Protein AF-A0A672LN78-F1 (afdb_monomer)

Foldseek 3Di:
DCQVVVVQKDKDWDAAQPLDDDPDHGATAMDIDGDNFFQVVVDWDAPDVPRIDGDGDDDLVSLLVSLLQFLVQCVVVVNQEAEAEAAPPCVSSVVSNVVSVVVRVSHHYHYDYNVVLVVCCVPPNNPHYTGGDDDDDQDQPVPDPPVVCPPVPPDDCLSVQVSVLVVCVNVVVVVCVVSVVVSSVVSNVCSVVPPDDPDDDDDDDDDDDDDDDD

Secondary structure (DSSP, 8-state):
-TGGGT--EEEEEEE--TTS--S--S-EEEEEEE-SSEEEEEEEEEEETTEEEEEEE--HHHHHHHHHHHHHHHHHTT--EEEEEE-TT-HHHHHHHHHHHTT-TTSEEEEEEHHHHHHHHHH-GGG------SS-----TT----GGGTTTT----HHHHHHHHHHHHHTT-GGGTHHHHHHHHHHHHGGGT----S-------PPPP-----

Mean predicted aligned error: 11.71 Å

InterPro domains:
  IPR024084 Isopropylmalate dehydrogenase-like domain [PF00180] (1-128)
  IPR024084 Isopropylmalate dehydrogenase-like domain [SM01329] (1-187)

Sequence (214 aa):
LRTSLDLYASVMHCQSLPGVPTRHKDIDVFIIRENTEGKYSSMEHENVPGVVESLKIITCVNSLRISEYAFNLAREKGSRKVTAVHKLGDGLFLRCCKEVAAGYPEITFDNMIVDNTTMQLVSKPQHNVCAGLDYAVFETATRNTRKSIANKNIANPTATLLASCLMVQHLKWSTLLCLRSREEDRAHQNRSELHFSSHAPLAHGSPKNTRDAW

Nearest PDB structures (foldseek):
  8grh-assembly1_B  TM=8.784E-01  e=2.021E-20  Homo sapiens
  8gru-assembly2_D  TM=8.919E-01  e=4.322E-18  Homo sapiens
  8grd-assembly1_B  TM=8.958E-01  e=1.233E-17  Homo sapiens
  8grb-assembly4_P  TM=8.783E-01  e=1.644E-16  Homo sapiens
  6kdf-assembly7_N  TM=8.429E-01  e=5.305E-16  Homo sapiens

Radius of gyration: 20.96 Å; Cα contacts (8 Å, |Δi|>4): 268; chains: 1; bounding box: 45×52×55 Å

Solvent-accessible surface area (backbone atoms only — not comparable to full-atom values): 13177 Å² total; per-residue (Å²): 105,47,61,81,65,65,44,41,61,44,65,39,81,48,62,55,51,96,40,58,91,62,100,69,71,77,35,71,26,34,43,59,38,77,51,55,51,34,74,69,60,70,46,64,51,66,84,47,98,94,43,75,47,73,52,67,48,83,53,70,69,62,29,34,54,52,36,47,40,27,53,51,28,19,58,76,72,69,43,57,45,40,53,50,72,41,56,96,87,44,60,68,48,55,49,33,38,53,58,47,42,70,78,36,83,84,37,48,76,48,73,43,48,49,72,60,47,55,56,40,51,76,74,55,46,68,80,55,36,24,31,52,84,85,76,85,85,69,60,48,87,79,74,72,79,62,71,93,51,62,96,62,90,73,72,80,56,64,54,55,53,53,23,52,42,54,46,39,56,72,70,66,47,71,88,60,54,64,56,50,58,51,53,57,48,50,44,40,58,52,60,77,72,67,82,70,76,100,76,78,82,88,78,90,73,81,90,80,80,92,77,90,86,130

Organism: Sinocyclocheilus grahami (NCBI:txid75366)

pLDDT: mean 74.22, std 19.61, range [25.59, 96.56]

Structure (mmCIF, N/CA/C/O backbone):
data_AF-A0A672LN78-F1
#
_entry.id   AF-A0A672LN78-F1
#
loop_
_atom_site.group_PDB
_atom_site.id
_atom_site.type_symbol
_atom_site.label_atom_id
_atom_site.label_alt_id
_atom_site.label_comp_id
_atom_site.label_asym_id
_atom_site.label_entity_id
_atom_site.label_seq_id
_atom_site.pdbx_PDB_ins_code
_atom_site.Cartn_x
_atom_site.Cartn_y
_atom_site.Cartn_z
_atom_site.occupancy
_atom_site.B_iso_or_equiv
_atom_site.auth_seq_id
_atom_site.auth_comp_id
_atom_site.auth_asym_id
_atom_site.auth_atom_id
_atom_site.pdbx_PDB_model_num
ATOM 1 N N . LEU A 1 1 ? 15.896 -7.929 1.811 1.00 76.94 1 LEU A N 1
ATOM 2 C CA . LEU A 1 1 ? 15.073 -8.095 3.032 1.00 76.94 1 LEU A CA 1
ATOM 3 C C . LEU A 1 1 ? 13.583 -8.213 2.720 1.00 76.94 1 LEU A C 1
ATOM 5 O O . LEU A 1 1 ? 13.034 -9.268 2.975 1.00 76.94 1 LEU A O 1
ATOM 9 N N . ARG A 1 2 ? 12.921 -7.188 2.162 1.00 78.88 2 ARG A N 1
ATOM 10 C CA . ARG A 1 2 ? 11.468 -7.242 1.885 1.00 78.88 2 ARG A CA 1
ATOM 11 C C . ARG A 1 2 ? 11.084 -8.310 0.865 1.00 78.88 2 ARG A C 1
ATOM 13 O O . ARG A 1 2 ? 10.282 -9.171 1.186 1.00 78.88 2 ARG A O 1
ATOM 20 N N . THR A 1 3 ? 11.736 -8.315 -0.295 1.00 79.56 3 THR A N 1
ATOM 21 C CA . THR A 1 3 ? 11.531 -9.344 -1.327 1.00 79.56 3 THR A CA 1
ATOM 22 C C . THR A 1 3 ? 11.950 -10.732 -0.842 1.00 79.56 3 THR A C 1
ATOM 24 O O . THR A 1 3 ? 11.243 -11.702 -1.064 1.00 79.56 3 THR A O 1
ATOM 27 N N . SER A 1 4 ? 13.068 -10.830 -0.115 1.00 81.38 4 SER A N 1
ATOM 28 C CA . SER A 1 4 ? 13.587 -12.111 0.390 1.00 81.38 4 SER A CA 1
ATOM 29 C C . SER A 1 4 ? 12.726 -12.748 1.486 1.00 81.38 4 SER A C 1
ATOM 31 O O . SER A 1 4 ? 12.822 -13.948 1.693 1.00 81.38 4 SER A O 1
ATOM 33 N N . LEU A 1 5 ? 11.935 -11.951 2.211 1.00 81.81 5 LEU A N 1
ATOM 34 C CA . LEU A 1 5 ? 11.018 -12.414 3.259 1.00 81.81 5 LEU A CA 1
ATOM 35 C C . LEU A 1 5 ? 9.549 -12.400 2.799 1.00 81.81 5 LEU A C 1
ATOM 37 O O . LEU A 1 5 ? 8.665 -12.559 3.632 1.00 81.81 5 LEU A O 1
ATOM 41 N N . ASP A 1 6 ? 9.295 -12.141 1.511 1.00 86.31 6 ASP A N 1
ATOM 42 C CA . ASP A 1 6 ? 7.960 -11.943 0.926 1.00 86.31 6 ASP A CA 1
ATOM 43 C C . ASP A 1 6 ? 7.053 -10.994 1.741 1.00 86.31 6 ASP A C 1
ATOM 45 O O . ASP A 1 6 ? 5.859 -11.215 1.930 1.00 86.31 6 ASP A O 1
ATOM 49 N N . LEU A 1 7 ? 7.625 -9.887 2.228 1.00 86.44 7 LEU A N 1
ATOM 50 C CA . LEU A 1 7 ? 6.886 -8.827 2.924 1.00 86.44 7 LEU A CA 1
ATOM 51 C C . LEU A 1 7 ? 6.158 -7.944 1.904 1.00 86.44 7 LEU A C 1
ATOM 53 O O . LEU A 1 7 ? 6.552 -6.796 1.660 1.00 86.44 7 LEU A O 1
ATOM 57 N N . TYR A 1 8 ? 5.132 -8.514 1.275 1.00 85.06 8 TYR A N 1
ATOM 58 C CA . TYR A 1 8 ? 4.448 -7.957 0.109 1.00 85.06 8 TYR A CA 1
ATOM 59 C C . TYR A 1 8 ? 3.566 -6.749 0.400 1.00 85.06 8 TYR A C 1
ATOM 61 O O . TYR A 1 8 ? 3.399 -5.896 -0.469 1.00 85.06 8 TYR A O 1
ATOM 69 N N . ALA A 1 9 ? 3.043 -6.639 1.618 1.00 86.69 9 ALA A N 1
ATOM 70 C CA . ALA A 1 9 ? 2.227 -5.515 2.040 1.00 86.69 9 ALA A CA 1
ATOM 71 C C . ALA A 1 9 ? 3.006 -4.596 2.985 1.00 86.69 9 ALA A C 1
ATOM 73 O O . ALA A 1 9 ? 3.494 -4.995 4.039 1.00 86.69 9 ALA A O 1
ATOM 74 N N . SER A 1 10 ? 3.106 -3.325 2.611 1.00 84.62 10 SER A N 1
ATOM 75 C CA . SER A 1 10 ? 3.591 -2.250 3.469 1.00 84.62 10 SER A CA 1
ATOM 76 C C . SER A 1 10 ? 2.400 -1.412 3.903 1.00 84.62 10 SER A C 1
ATOM 78 O O . SER A 1 10 ? 1.742 -0.817 3.053 1.00 84.62 10 SER A O 1
ATOM 80 N N . VAL A 1 11 ? 2.161 -1.310 5.208 1.00 84.31 11 VAL A N 1
ATOM 81 C CA . VAL A 1 11 ? 1.021 -0.566 5.757 1.00 84.31 11 VAL A CA 1
ATOM 82 C C . VAL A 1 11 ? 1.495 0.605 6.593 1.00 84.31 11 VAL A C 1
ATOM 84 O O . VAL A 1 11 ? 2.415 0.489 7.398 1.00 84.31 11 VAL A O 1
ATOM 87 N N . MET A 1 12 ? 0.849 1.745 6.396 1.00 82.06 12 MET A N 1
ATOM 88 C CA . MET A 1 12 ? 1.086 2.972 7.135 1.00 82.06 12 MET A CA 1
ATOM 89 C C . MET A 1 12 ? -0.243 3.496 7.661 1.00 82.06 12 MET A C 1
ATOM 91 O O . MET A 1 12 ? -1.198 3.611 6.903 1.00 82.06 12 MET A O 1
ATOM 95 N N . HIS A 1 13 ? -0.297 3.830 8.947 1.00 85.06 13 HIS A N 1
ATOM 96 C CA . HIS A 1 13 ? -1.441 4.504 9.553 1.00 85.06 13 HIS A CA 1
ATOM 97 C C . HIS A 1 13 ? -1.097 5.980 9.755 1.00 85.06 13 HIS A C 1
ATOM 99 O O . HIS A 1 13 ? -0.185 6.325 10.507 1.00 85.06 13 HIS A O 1
ATOM 105 N N . CYS A 1 14 ? -1.783 6.849 9.023 1.00 80.38 14 CYS A N 1
ATOM 106 C CA . CYS A 1 14 ? -1.662 8.295 9.098 1.00 80.38 14 CYS A CA 1
ATOM 107 C C . CYS A 1 14 ? -2.860 8.846 9.865 1.00 80.38 14 CYS A C 1
ATOM 109 O O . CYS A 1 14 ? -3.946 8.979 9.306 1.00 80.38 14 CYS A O 1
ATOM 111 N N . GLN A 1 15 ? -2.641 9.189 11.131 1.00 84.75 15 GLN A N 1
ATOM 112 C CA . GLN A 1 15 ? -3.673 9.739 12.000 1.00 84.75 15 GLN A CA 1
ATOM 113 C C . GLN A 1 15 ? -3.293 11.144 12.475 1.00 84.75 15 GLN A C 1
ATOM 115 O O . GLN A 1 15 ? -2.140 11.406 12.830 1.00 84.75 15 GLN A O 1
ATOM 120 N N . SER A 1 16 ? -4.261 12.059 12.497 1.00 79.50 16 SER A N 1
ATOM 121 C CA . SER A 1 16 ? -4.116 13.340 13.182 1.00 79.50 16 SER A CA 1
ATOM 122 C C . SER A 1 16 ? -4.014 13.097 14.683 1.00 79.50 16 SER A C 1
ATOM 124 O O . SER A 1 16 ? -4.936 12.565 15.291 1.00 79.50 16 SER A O 1
ATOM 126 N N . LEU A 1 17 ? -2.911 13.535 15.288 1.00 84.00 17 LEU A N 1
ATOM 127 C CA . LEU A 1 17 ? -2.748 13.531 16.738 1.00 84.00 17 LEU A CA 1
ATOM 128 C C . LEU A 1 17 ? -3.284 14.857 17.300 1.00 84.00 17 LEU A C 1
ATOM 130 O O . LEU A 1 17 ? -2.725 15.903 16.960 1.00 84.00 17 LEU A O 1
ATOM 134 N N . PRO A 1 18 ? -4.313 14.865 18.170 1.00 80.44 18 PRO A N 1
ATOM 135 C CA . PRO A 1 18 ? -4.888 16.114 18.688 1.00 80.44 18 PRO A CA 1
ATOM 136 C C . PRO A 1 18 ? -3.897 17.070 19.394 1.00 80.44 18 PRO A C 1
ATOM 138 O O . PRO A 1 18 ? -4.171 18.264 19.498 1.00 80.44 18 PRO A O 1
ATOM 141 N N . GLY A 1 19 ? -2.737 16.584 19.858 1.00 82.88 19 GLY A N 1
ATOM 142 C CA . GLY A 1 19 ? -1.685 17.398 20.486 1.00 82.88 19 GLY A CA 1
ATOM 143 C C . GLY A 1 19 ? -0.661 18.001 19.518 1.00 82.88 19 GLY A C 1
ATOM 144 O O . GLY A 1 19 ? 0.104 18.881 19.904 1.00 82.88 19 GLY A O 1
ATOM 145 N N . VAL A 1 20 ? -0.653 17.568 18.254 1.00 84.81 20 VAL A N 1
ATOM 146 C CA . VAL A 1 20 ? 0.303 18.026 17.239 1.00 84.81 20 VAL A CA 1
ATOM 147 C C . VAL A 1 20 ? -0.441 18.891 16.218 1.00 84.81 20 VAL A C 1
ATOM 149 O O . VAL A 1 20 ? -1.103 18.354 15.326 1.00 84.81 20 VAL A O 1
ATOM 152 N N . PRO A 1 21 ? -0.372 20.233 16.318 1.00 85.44 21 PRO A N 1
ATOM 153 C CA . PRO A 1 21 ? -1.050 21.098 15.368 1.00 85.44 21 PRO A CA 1
ATOM 154 C C . PRO A 1 21 ? -0.410 20.955 13.987 1.00 85.44 21 PRO A C 1
ATOM 156 O O . PRO A 1 21 ? 0.791 21.151 13.807 1.00 85.44 21 PRO A O 1
ATOM 159 N N . THR A 1 22 ? -1.231 20.644 12.990 1.00 88.12 22 THR A N 1
ATOM 160 C CA . THR A 1 22 ? -0.835 20.674 11.581 1.00 88.12 22 THR A CA 1
ATOM 161 C C . THR A 1 22 ? -1.887 21.429 10.769 1.00 88.12 22 THR A C 1
ATOM 163 O O . THR A 1 22 ? -2.933 21.817 11.295 1.00 88.12 22 THR A O 1
ATOM 166 N N . ARG A 1 23 ? -1.620 21.658 9.478 1.00 87.62 23 ARG A N 1
ATOM 167 C CA . ARG A 1 23 ? -2.554 22.350 8.575 1.00 87.62 23 ARG A CA 1
ATOM 168 C C . ARG A 1 23 ? -3.898 21.624 8.434 1.00 87.62 23 ARG A C 1
ATOM 170 O O . ARG A 1 23 ? -4.909 22.274 8.186 1.00 87.62 23 ARG A O 1
ATOM 177 N N . HIS A 1 24 ? -3.905 20.302 8.591 1.00 84.44 24 HIS A N 1
ATOM 178 C CA . HIS A 1 24 ? -5.085 19.461 8.427 1.00 84.44 24 HIS A CA 1
ATOM 179 C C . HIS A 1 24 ? -5.413 18.739 9.735 1.00 84.44 24 HIS A C 1
ATOM 181 O O . HIS A 1 24 ? -4.526 18.350 10.494 1.00 84.44 24 HIS A O 1
ATOM 187 N N . LYS A 1 25 ? -6.705 18.569 9.998 1.00 84.69 25 LYS A N 1
ATOM 188 C CA . LYS A 1 25 ? -7.231 17.890 11.184 1.00 84.69 25 LYS A CA 1
ATOM 189 C C . LYS A 1 25 ? -8.115 16.726 10.759 1.00 84.69 25 LYS A C 1
ATOM 191 O O . LYS A 1 25 ? -8.527 16.672 9.595 1.00 84.69 25 LYS A O 1
ATOM 196 N N . ASP A 1 26 ? -8.380 15.838 11.710 1.00 84.94 26 ASP A N 1
ATOM 197 C CA . ASP A 1 26 ? -9.308 14.716 11.565 1.00 84.94 26 A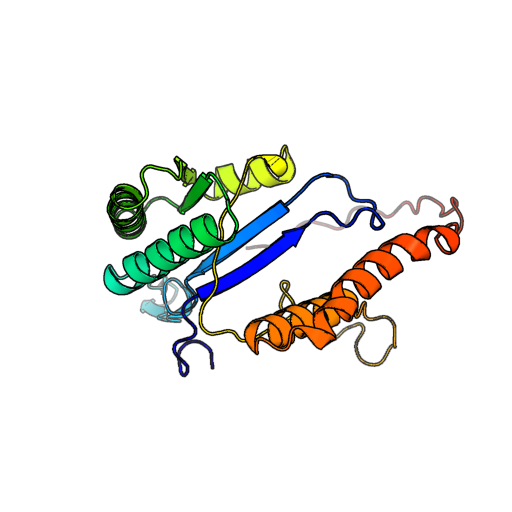SP A CA 1
ATOM 198 C C . ASP A 1 26 ? -8.935 13.781 10.403 1.00 84.94 26 ASP A C 1
ATOM 200 O O . ASP A 1 26 ? -9.778 13.316 9.641 1.00 84.94 26 ASP A O 1
ATOM 204 N N . ILE A 1 27 ? -7.630 13.543 10.242 1.00 82.00 27 ILE A N 1
ATOM 205 C CA . ILE A 1 27 ? -7.096 12.547 9.316 1.00 82.00 27 ILE A CA 1
ATOM 206 C C . ILE A 1 27 ? -7.076 11.199 10.035 1.00 82.00 27 ILE A C 1
ATOM 208 O O . ILE A 1 27 ? -6.495 11.090 11.113 1.00 82.00 27 ILE A O 1
ATOM 212 N N . ASP A 1 28 ? -7.664 10.181 9.417 1.00 83.81 28 ASP A N 1
ATOM 213 C CA . ASP A 1 28 ? -7.526 8.780 9.812 1.00 83.81 28 ASP A CA 1
ATOM 214 C C . ASP A 1 28 ? -7.467 7.922 8.547 1.00 83.81 28 ASP A C 1
ATOM 216 O O . ASP A 1 28 ? -8.481 7.545 7.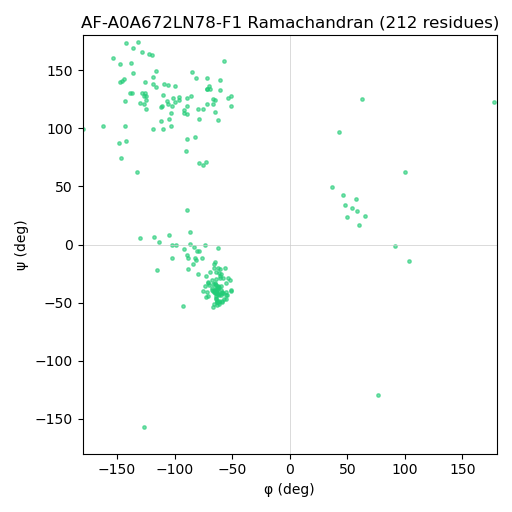960 1.00 83.81 28 ASP A O 1
ATOM 220 N N . VAL A 1 29 ? -6.248 7.732 8.048 1.00 81.25 29 VAL A N 1
ATOM 221 C CA . VAL A 1 29 ? -6.004 7.144 6.734 1.00 81.25 29 VAL A CA 1
ATOM 222 C C . VAL A 1 29 ? -4.984 6.044 6.876 1.00 81.25 29 VAL A C 1
ATOM 224 O O . VAL A 1 29 ? -3.848 6.270 7.287 1.00 81.25 29 VAL A O 1
ATOM 227 N N . PHE A 1 30 ? -5.363 4.844 6.476 1.00 84.12 30 PHE A N 1
ATOM 228 C CA . PHE A 1 30 ? -4.385 3.811 6.207 1.00 84.12 30 PHE A CA 1
ATOM 229 C C . PHE A 1 30 ? -3.871 3.975 4.767 1.00 84.12 30 PHE A C 1
ATOM 231 O O . PHE A 1 30 ? -4.603 4.422 3.881 1.00 84.12 30 PHE A O 1
ATOM 238 N N . ILE A 1 31 ? -2.612 3.615 4.531 1.00 83.06 31 ILE A N 1
ATOM 239 C CA . ILE A 1 31 ? -1.997 3.501 3.210 1.00 83.06 31 ILE A CA 1
ATOM 240 C C . ILE A 1 31 ? -1.391 2.111 3.119 1.00 83.06 31 ILE A C 1
ATOM 242 O O . ILE A 1 31 ? -0.504 1.763 3.898 1.00 83.06 31 ILE A O 1
ATOM 246 N N . ILE A 1 32 ? -1.839 1.339 2.139 1.00 86.69 32 ILE A N 1
ATOM 247 C CA . ILE A 1 32 ? -1.310 0.012 1.835 1.00 86.69 32 ILE A CA 1
ATOM 248 C C . ILE A 1 32 ? -0.559 0.120 0.537 1.00 86.69 32 ILE A C 1
ATOM 250 O O . ILE A 1 32 ? -1.022 0.737 -0.424 1.00 86.69 32 ILE A O 1
ATOM 254 N N . ARG A 1 33 ? 0.587 -0.529 0.495 1.00 87.44 33 ARG A N 1
ATOM 255 C CA . ARG A 1 33 ? 1.416 -0.529 -0.682 1.00 87.44 33 ARG A CA 1
ATOM 256 C C . ARG A 1 33 ? 1.982 -1.912 -0.927 1.00 87.44 33 ARG A C 1
ATOM 258 O O . ARG A 1 33 ? 2.585 -2.496 -0.031 1.00 87.44 33 ARG A O 1
ATOM 265 N N . GLU A 1 34 ? 1.841 -2.368 -2.163 1.00 86.56 34 GLU A N 1
ATOM 266 C CA . GLU A 1 34 ? 2.596 -3.500 -2.687 1.00 86.56 34 GLU A CA 1
ATOM 267 C C . GLU A 1 34 ? 4.107 -3.171 -2.628 1.00 86.56 34 GLU A C 1
ATOM 269 O O . GLU A 1 34 ? 4.538 -2.049 -2.932 1.00 86.56 34 GLU A O 1
ATOM 274 N N . ASN A 1 35 ? 4.903 -4.110 -2.125 1.00 85.62 35 ASN A N 1
ATOM 275 C CA . ASN A 1 35 ? 6.276 -3.876 -1.688 1.00 85.62 35 ASN A CA 1
ATOM 276 C C . ASN A 1 35 ? 7.290 -4.880 -2.271 1.00 85.62 35 ASN A C 1
ATOM 278 O O . ASN A 1 35 ? 8.459 -4.841 -1.882 1.00 85.62 35 ASN A O 1
ATOM 282 N N . THR A 1 36 ? 6.865 -5.762 -3.181 1.00 81.06 36 THR A N 1
ATOM 283 C CA . THR A 1 36 ? 7.711 -6.794 -3.808 1.00 81.06 36 THR A CA 1
ATOM 284 C C . THR A 1 36 ? 7.908 -6.609 -5.311 1.00 81.06 36 THR A C 1
ATOM 286 O O . THR A 1 36 ? 8.919 -7.083 -5.826 1.00 81.06 36 THR A O 1
ATOM 289 N N . GLU A 1 37 ? 7.022 -5.893 -6.009 1.00 85.19 37 GLU A N 1
ATOM 290 C CA . GLU A 1 37 ? 7.096 -5.662 -7.456 1.00 85.19 37 GLU A CA 1
ATOM 291 C C . GLU A 1 37 ? 7.043 -4.163 -7.826 1.00 85.19 37 GLU A C 1
ATOM 293 O O . GLU A 1 37 ? 7.446 -3.268 -7.072 1.00 85.19 37 GLU A O 1
ATOM 298 N N . GLY A 1 38 ? 6.636 -3.859 -9.058 1.00 81.81 38 GLY A N 1
ATOM 299 C CA . GLY A 1 38 ? 6.616 -2.516 -9.612 1.00 81.81 38 GLY A CA 1
ATOM 300 C C . GLY A 1 38 ? 8.012 -2.055 -10.012 1.00 81.81 38 GLY A C 1
ATOM 301 O O . GLY A 1 38 ? 8.720 -2.747 -10.735 1.00 81.81 38 GLY A O 1
ATOM 302 N N . LYS A 1 39 ? 8.400 -0.859 -9.558 1.00 70.69 39 LYS A N 1
ATOM 303 C CA . LYS A 1 39 ? 9.738 -0.294 -9.812 1.00 70.69 39 LYS A CA 1
ATOM 304 C C . LYS A 1 39 ? 10.820 -0.875 -8.894 1.00 70.69 39 LYS A C 1
ATOM 306 O O . LYS A 1 39 ? 11.988 -0.548 -9.045 1.00 70.69 39 LYS A O 1
ATOM 311 N N . TYR A 1 40 ? 10.440 -1.701 -7.919 1.00 73.81 40 TYR A N 1
ATOM 312 C CA . TYR A 1 40 ? 11.384 -2.322 -6.988 1.00 73.81 40 TYR A CA 1
ATOM 313 C C . TYR A 1 40 ? 12.091 -3.554 -7.543 1.00 73.81 40 TYR A C 1
ATOM 315 O O . TYR A 1 40 ? 12.988 -4.074 -6.887 1.00 73.81 40 TYR A O 1
ATOM 323 N N . SER A 1 41 ? 11.711 -4.003 -8.740 1.00 71.94 41 SER A N 1
ATOM 324 C CA . SER A 1 41 ? 12.423 -5.047 -9.475 1.00 71.94 41 SER A CA 1
ATOM 325 C C . SER A 1 41 ? 13.858 -4.635 -9.823 1.00 71.94 41 SER A C 1
ATOM 327 O O . SER A 1 41 ? 14.674 -5.513 -10.087 1.00 71.94 41 SER A O 1
ATOM 329 N N . SER A 1 42 ? 14.166 -3.326 -9.819 1.00 80.12 42 SER A N 1
ATOM 330 C CA . SER A 1 42 ? 15.469 -2.755 -10.198 1.00 80.12 42 SER A CA 1
ATOM 331 C C . SER A 1 42 ? 15.987 -3.313 -11.529 1.00 80.12 42 SER A C 1
ATOM 333 O O . SER A 1 42 ? 17.184 -3.524 -11.712 1.00 80.12 42 SER A O 1
ATOM 335 N N . MET A 1 43 ? 15.058 -3.602 -12.442 1.00 83.81 43 MET A N 1
ATOM 336 C CA . MET A 1 43 ? 15.353 -4.137 -13.761 1.00 83.81 43 MET A CA 1
ATOM 337 C C . MET A 1 43 ? 15.574 -2.979 -14.718 1.00 83.81 43 MET A C 1
ATOM 339 O O . MET A 1 43 ? 14.632 -2.468 -15.324 1.00 83.81 43 MET A O 1
ATOM 343 N N . GLU A 1 44 ? 16.829 -2.567 -14.816 1.00 90.12 44 GLU A N 1
ATOM 344 C CA . GLU A 1 44 ? 17.256 -1.453 -15.649 1.00 90.12 44 GLU A CA 1
ATOM 345 C C . GLU A 1 44 ? 18.370 -1.918 -16.578 1.00 90.12 44 GLU A C 1
ATOM 347 O O . GLU A 1 44 ? 19.230 -2.710 -16.185 1.00 90.12 44 GLU A O 1
ATOM 352 N N . HIS A 1 45 ? 18.335 -1.458 -17.822 1.00 91.94 45 HIS A N 1
ATOM 353 C CA . HIS A 1 45 ? 19.402 -1.712 -18.778 1.00 91.94 45 HIS A CA 1
ATOM 354 C C . HIS A 1 45 ? 19.544 -0.536 -19.739 1.00 91.94 45 HIS A C 1
ATOM 356 O O . HIS A 1 45 ? 18.604 0.224 -19.966 1.00 91.94 45 HIS A O 1
ATOM 362 N N . GLU A 1 46 ? 20.738 -0.390 -20.297 1.00 95.06 46 GLU A N 1
ATOM 363 C CA . GLU A 1 46 ? 21.033 0.587 -21.334 1.00 95.06 46 GLU A CA 1
ATOM 364 C C . GLU A 1 46 ? 21.134 -0.159 -22.663 1.00 95.06 46 GLU A C 1
ATOM 366 O O . GLU 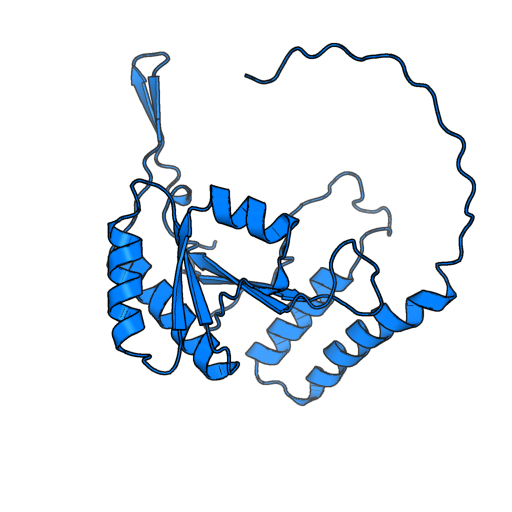A 1 46 ? 22.052 -0.952 -22.871 1.00 95.06 46 GLU A O 1
ATOM 371 N N . ASN A 1 47 ? 20.137 0.024 -23.528 1.00 91.44 47 ASN A N 1
ATOM 372 C CA . ASN A 1 47 ? 20.033 -0.734 -24.775 1.00 91.44 47 ASN A CA 1
ATOM 373 C C . ASN A 1 47 ? 21.048 -0.225 -25.817 1.00 91.44 47 ASN A C 1
ATOM 375 O O . ASN A 1 47 ? 21.715 -0.998 -26.501 1.00 91.44 47 ASN A O 1
ATOM 379 N N . VAL A 1 48 ? 21.217 1.097 -25.884 1.00 95.81 48 VAL A N 1
ATOM 380 C CA . VAL A 1 48 ? 22.289 1.783 -26.620 1.00 95.81 48 VAL A CA 1
ATOM 381 C C . VAL A 1 48 ? 22.828 2.930 -25.762 1.00 95.81 48 VAL A C 1
ATOM 383 O O . VAL A 1 48 ? 22.075 3.424 -24.919 1.00 95.81 48 VAL A O 1
ATOM 386 N N . PRO A 1 49 ? 24.075 3.398 -25.973 1.00 96.00 49 PRO A N 1
ATOM 387 C CA . PRO A 1 49 ? 24.634 4.504 -25.200 1.00 96.00 49 PRO A CA 1
ATOM 388 C C . PRO A 1 49 ? 23.700 5.726 -25.174 1.00 96.00 49 PRO A C 1
ATOM 390 O O . PRO A 1 49 ? 23.370 6.288 -26.219 1.00 96.00 49 PRO A O 1
ATOM 393 N N . GLY A 1 50 ? 23.266 6.124 -23.981 1.00 95.06 50 GLY A N 1
ATOM 394 C CA . GLY A 1 50 ? 22.324 7.210 -23.721 1.00 95.06 50 GLY A CA 1
ATOM 395 C C . GLY A 1 50 ? 20.842 6.815 -23.649 1.00 95.06 50 GLY A C 1
ATOM 396 O O . GLY A 1 50 ? 20.017 7.689 -23.387 1.00 95.06 50 GLY A O 1
ATOM 397 N N . VAL A 1 51 ? 20.473 5.544 -23.852 1.00 95.88 51 VAL A N 1
ATOM 398 C CA . VAL A 1 51 ? 19.074 5.071 -23.822 1.00 95.88 51 VAL A CA 1
ATOM 399 C C . VAL A 1 51 ? 18.888 4.033 -22.721 1.00 95.88 51 VAL A C 1
ATOM 401 O O . VAL A 1 51 ? 19.198 2.854 -22.895 1.00 95.88 51 VAL A O 1
ATOM 404 N N . VAL A 1 52 ? 18.346 4.491 -21.591 1.00 94.19 52 VAL A N 1
ATOM 405 C CA . VAL A 1 52 ? 18.093 3.671 -20.401 1.00 94.19 52 VAL A CA 1
ATOM 406 C C . VAL A 1 52 ? 16.621 3.285 -20.324 1.00 94.19 52 VAL A C 1
ATOM 408 O O . VAL A 1 52 ? 15.732 4.139 -20.319 1.00 94.19 52 VAL A O 1
ATOM 411 N N . GLU A 1 53 ? 16.373 1.988 -20.205 1.00 93.62 53 GLU A N 1
ATOM 412 C CA . GLU A 1 53 ? 15.056 1.414 -19.978 1.00 93.62 53 GLU A CA 1
ATOM 413 C C . GLU A 1 53 ? 14.940 0.936 -18.528 1.00 93.62 53 GLU A C 1
ATOM 415 O O . GLU A 1 53 ? 15.851 0.307 -17.991 1.00 93.62 53 GLU A O 1
ATOM 420 N N . SER A 1 54 ? 13.797 1.212 -17.895 1.00 90.00 54 SER A N 1
ATOM 421 C CA . SER A 1 54 ? 13.468 0.753 -16.541 1.00 90.00 54 SER A CA 1
ATOM 422 C C . SER A 1 54 ? 12.138 0.005 -16.581 1.00 90.00 54 SER A C 1
ATOM 424 O O . SER A 1 54 ? 11.097 0.563 -16.947 1.00 90.00 54 SER A O 1
ATOM 426 N N . LEU A 1 55 ? 12.174 -1.284 -16.246 1.00 88.56 55 LEU A N 1
ATOM 427 C CA . LEU A 1 55 ? 11.042 -2.194 -16.385 1.00 88.56 55 LEU A CA 1
ATOM 428 C C . LEU A 1 55 ? 10.214 -2.230 -15.099 1.00 88.56 55 LEU A C 1
ATOM 430 O O . LEU A 1 55 ? 10.654 -2.711 -14.054 1.00 88.56 55 LEU A O 1
ATOM 434 N N . LYS A 1 56 ? 8.962 -1.772 -15.197 1.00 86.00 56 LYS A N 1
ATOM 435 C CA . LYS A 1 56 ? 7.956 -1.919 -14.140 1.00 86.00 56 LYS A CA 1
ATOM 436 C C . LYS A 1 56 ? 7.199 -3.229 -14.339 1.00 86.00 56 LYS A C 1
ATOM 438 O O . LYS A 1 56 ? 6.413 -3.345 -15.276 1.00 86.00 56 LYS A O 1
ATOM 443 N N . ILE A 1 57 ? 7.383 -4.179 -13.428 1.00 88.94 57 ILE A N 1
ATOM 444 C CA . ILE A 1 57 ? 6.670 -5.462 -13.468 1.00 88.94 57 ILE A CA 1
ATOM 445 C C . ILE A 1 57 ? 5.450 -5.391 -12.549 1.00 88.94 57 ILE A C 1
ATOM 447 O O . ILE A 1 57 ? 5.578 -5.032 -11.382 1.00 88.94 57 ILE A O 1
ATOM 451 N N . ILE A 1 58 ? 4.269 -5.715 -13.077 1.00 88.00 58 ILE A N 1
ATOM 452 C CA . ILE A 1 58 ? 3.036 -5.888 -12.299 1.00 88.00 58 ILE A CA 1
ATOM 453 C C . ILE A 1 58 ? 2.481 -7.264 -12.632 1.00 88.00 58 ILE A C 1
ATOM 455 O O . ILE A 1 58 ? 2.320 -7.596 -13.808 1.00 88.00 58 ILE A O 1
ATOM 459 N N . THR A 1 59 ? 2.148 -8.046 -11.613 1.00 93.31 59 THR A N 1
ATOM 460 C CA . THR A 1 59 ? 1.585 -9.384 -11.793 1.00 93.31 59 THR A CA 1
ATOM 461 C C . THR A 1 59 ? 0.170 -9.470 -11.237 1.00 93.31 59 THR A C 1
ATOM 463 O O . THR A 1 59 ? -0.200 -8.797 -10.273 1.00 93.31 59 THR A O 1
ATOM 466 N N . CYS A 1 60 ? -0.643 -10.332 -11.851 1.00 93.56 60 CYS A N 1
ATOM 467 C CA . CYS A 1 60 ? -2.014 -10.579 -11.405 1.00 93.56 60 CYS A CA 1
ATOM 468 C C . CYS A 1 60 ? -2.031 -11.147 -9.978 1.00 93.56 60 CYS A C 1
ATOM 470 O O . CYS A 1 60 ? -2.806 -10.694 -9.146 1.00 93.56 60 CYS A O 1
ATOM 472 N N . VAL A 1 61 ? -1.126 -12.086 -9.684 1.00 94.69 61 VAL A N 1
ATOM 473 C CA . VAL A 1 61 ? -1.004 -12.736 -8.370 1.00 94.69 61 VAL A CA 1
ATOM 474 C C . VAL A 1 61 ? -0.734 -11.708 -7.268 1.00 94.69 61 VAL A C 1
ATOM 476 O O . VAL A 1 61 ? -1.449 -11.676 -6.268 1.00 94.69 61 VAL A O 1
ATOM 479 N N . ASN A 1 62 ? 0.243 -10.817 -7.471 1.00 91.50 62 ASN A N 1
ATOM 480 C CA . ASN A 1 62 ? 0.586 -9.812 -6.466 1.00 91.50 62 ASN A CA 1
ATOM 481 C C . ASN A 1 62 ? -0.485 -8.721 -6.333 1.00 91.50 62 ASN A C 1
ATOM 483 O O . ASN A 1 62 ? -0.739 -8.235 -5.231 1.00 91.50 62 ASN A O 1
ATOM 487 N N . SER A 1 63 ? -1.147 -8.374 -7.438 1.00 91.50 63 SER A N 1
ATOM 488 C CA . SER A 1 63 ? -2.256 -7.416 -7.440 1.00 91.50 63 SER A CA 1
ATOM 489 C C . SER A 1 63 ? -3.495 -7.953 -6.713 1.00 91.50 63 SER A C 1
ATOM 491 O O . SER A 1 63 ? -4.150 -7.205 -5.990 1.00 91.50 63 SER A O 1
ATOM 493 N N . LEU A 1 64 ? -3.809 -9.244 -6.866 1.00 93.88 64 LEU A N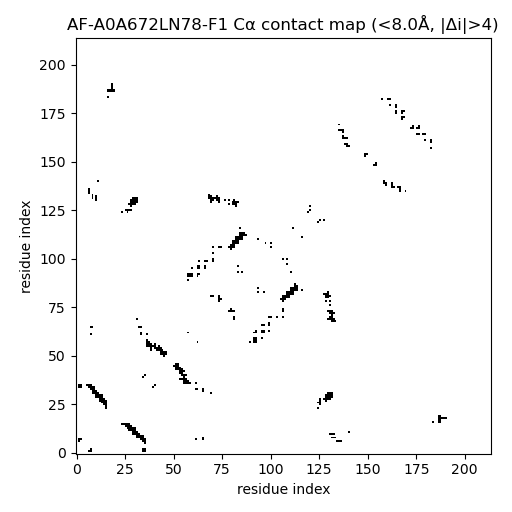 1
ATOM 494 C CA . LEU A 1 64 ? -4.909 -9.892 -6.149 1.00 93.88 64 LEU A CA 1
ATOM 495 C C . LEU A 1 64 ? -4.617 -9.950 -4.649 1.00 93.88 64 LEU A C 1
ATOM 497 O O . LEU A 1 64 ? -5.396 -9.400 -3.873 1.00 93.88 64 LEU A O 1
ATOM 501 N N . ARG A 1 65 ? -3.458 -10.491 -4.238 1.00 93.50 65 ARG A N 1
ATOM 502 C CA . ARG A 1 65 ? -3.126 -10.641 -2.807 1.00 93.50 65 ARG A CA 1
ATOM 503 C C . ARG A 1 65 ? -3.123 -9.310 -2.054 1.00 93.50 65 ARG A C 1
ATOM 505 O O . ARG A 1 65 ? -3.646 -9.231 -0.948 1.00 93.50 65 ARG A O 1
ATOM 512 N N . ILE A 1 66 ? -2.577 -8.239 -2.647 1.00 91.88 66 ILE A N 1
ATOM 513 C CA . ILE A 1 66 ? -2.545 -6.926 -1.985 1.00 91.88 66 ILE A CA 1
ATOM 514 C C . ILE A 1 66 ? -3.938 -6.297 -1.910 1.00 91.88 66 ILE A C 1
ATOM 516 O O . ILE A 1 66 ? -4.244 -5.591 -0.951 1.00 91.88 66 ILE A O 1
ATOM 520 N N . SER A 1 67 ? -4.791 -6.561 -2.901 1.00 91.44 67 SER A N 1
ATOM 521 C CA . SER A 1 67 ? -6.167 -6.084 -2.889 1.00 91.44 67 SER A CA 1
ATOM 522 C C . SER A 1 67 ? -7.011 -6.853 -1.873 1.00 91.44 67 SER A C 1
ATOM 524 O O . SER A 1 67 ? -7.718 -6.232 -1.090 1.00 91.44 67 SER A O 1
ATOM 526 N N . GLU A 1 68 ? -6.918 -8.181 -1.817 1.00 92.88 68 GLU A N 1
ATOM 527 C CA . GLU A 1 68 ? -7.621 -9.002 -0.815 1.00 92.88 68 GLU A CA 1
ATOM 528 C C . GLU A 1 68 ? -7.263 -8.572 0.600 1.00 92.88 68 GLU A C 1
ATOM 530 O O . GLU A 1 68 ? -8.131 -8.325 1.434 1.00 92.88 68 GLU A O 1
ATOM 535 N N . TYR A 1 69 ? -5.971 -8.389 0.838 1.00 90.81 69 TYR A N 1
ATOM 536 C CA . TYR A 1 69 ? -5.451 -7.843 2.075 1.00 90.81 69 TYR A CA 1
ATOM 537 C C . TYR A 1 69 ? -6.054 -6.479 2.428 1.00 90.81 69 TYR A C 1
ATOM 539 O O . TYR A 1 69 ? -6.392 -6.223 3.587 1.00 90.81 69 TYR A O 1
ATOM 547 N N . ALA A 1 70 ? -6.218 -5.616 1.421 1.00 89.19 70 ALA A N 1
ATOM 548 C CA . ALA A 1 70 ? -6.775 -4.288 1.607 1.00 89.19 70 ALA A CA 1
ATOM 549 C C . ALA A 1 70 ? -8.228 -4.307 2.080 1.00 89.19 70 ALA A C 1
ATOM 551 O O . ALA A 1 70 ? -8.630 -3.611 3.015 1.00 89.19 70 ALA A O 1
ATOM 552 N N . PHE A 1 71 ? -9.027 -5.135 1.422 1.00 90.69 71 PHE A N 1
ATOM 553 C CA . PHE A 1 71 ? -10.429 -5.297 1.756 1.00 90.69 71 PHE A CA 1
ATOM 554 C C . PHE A 1 71 ? -10.622 -6.024 3.095 1.00 90.69 71 PHE A C 1
ATOM 556 O O . PHE A 1 71 ? -11.502 -5.649 3.871 1.00 90.69 71 PHE A O 1
ATOM 563 N N . ASN A 1 72 ? -9.756 -6.986 3.424 1.00 91.00 72 ASN A N 1
ATOM 564 C CA . ASN A 1 72 ? -9.775 -7.673 4.715 1.00 91.00 72 ASN A CA 1
ATOM 565 C C . ASN A 1 72 ? -9.506 -6.733 5.894 1.00 91.00 72 ASN A C 1
ATOM 567 O O . ASN A 1 72 ? -10.302 -6.720 6.835 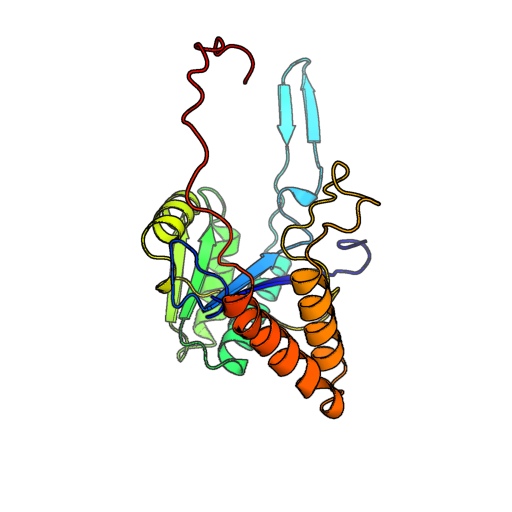1.00 91.00 72 ASN A O 1
ATOM 571 N N . LEU A 1 73 ? -8.457 -5.897 5.851 1.00 85.81 73 LEU A N 1
ATOM 572 C CA . LEU A 1 73 ? -8.267 -4.940 6.947 1.00 85.81 73 LEU A CA 1
ATOM 573 C C . LEU A 1 73 ? -9.375 -3.883 6.950 1.00 85.81 73 LEU A C 1
ATOM 575 O O . LEU A 1 73 ? -9.825 -3.481 8.022 1.00 85.81 73 LEU A O 1
ATOM 579 N N . ALA A 1 74 ? -9.846 -3.432 5.782 1.00 86.31 74 ALA A N 1
ATOM 580 C CA . ALA A 1 74 ? -10.961 -2.491 5.740 1.00 86.31 74 ALA A CA 1
ATOM 581 C C . ALA A 1 74 ? -12.177 -3.046 6.500 1.00 86.31 74 ALA A C 1
ATOM 583 O O . ALA A 1 74 ? -12.742 -2.341 7.335 1.00 86.31 74 ALA A O 1
ATOM 584 N N . ARG A 1 75 ? -12.498 -4.332 6.312 1.00 87.62 75 ARG A N 1
ATOM 585 C CA . ARG A 1 75 ? -13.539 -5.033 7.070 1.00 87.62 75 ARG A CA 1
ATOM 586 C C . ARG A 1 75 ? -13.217 -5.120 8.567 1.00 87.62 75 ARG A C 1
ATOM 588 O O . ARG A 1 75 ? -14.062 -4.756 9.380 1.00 87.62 75 ARG A O 1
ATOM 595 N N . GLU A 1 76 ? -12.009 -5.542 8.946 1.00 86.88 76 GLU A N 1
ATOM 596 C CA . GLU A 1 76 ? -11.592 -5.680 10.356 1.00 86.88 76 GLU A CA 1
ATOM 597 C C . GLU A 1 76 ? -11.662 -4.350 11.126 1.00 86.88 76 GLU A C 1
ATOM 599 O O . GLU A 1 76 ? -12.067 -4.307 12.287 1.00 86.88 76 GLU A O 1
ATOM 604 N N . LYS A 1 77 ? -11.284 -3.245 10.477 1.00 81.06 77 LYS A N 1
ATOM 605 C CA . LYS A 1 77 ? -11.298 -1.901 11.072 1.00 81.06 77 LYS A CA 1
ATOM 606 C C . LYS A 1 77 ? -12.641 -1.186 10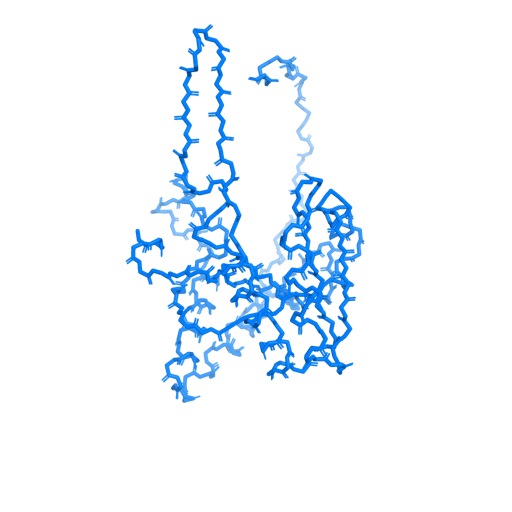.935 1.00 81.06 77 LYS A C 1
ATOM 608 O O . LYS A 1 77 ? -12.749 -0.042 11.365 1.00 81.06 77 LYS A O 1
ATOM 613 N N . GLY A 1 78 ? -13.648 -1.815 10.328 1.00 83.38 78 GLY A N 1
ATOM 614 C CA . GLY A 1 78 ? -14.952 -1.193 10.084 1.00 83.38 78 GLY A CA 1
ATOM 615 C C . GLY A 1 78 ? -14.899 -0.007 9.110 1.00 83.38 78 GLY A C 1
ATOM 616 O O . GLY A 1 78 ? -15.757 0.877 9.153 1.00 83.38 78 GLY A O 1
ATOM 617 N N . SER A 1 79 ? -13.888 0.036 8.239 1.00 78.12 79 SER A N 1
ATOM 618 C CA . SER A 1 79 ? -13.768 1.036 7.179 1.00 78.12 79 SER A CA 1
ATOM 619 C C . SER A 1 79 ? -14.791 0.770 6.080 1.00 78.12 79 SER A C 1
ATOM 621 O O . SER A 1 79 ? -14.927 -0.346 5.590 1.00 78.12 79 SER A O 1
ATOM 623 N N . ARG A 1 80 ? -15.489 1.821 5.644 1.00 83.31 80 ARG A N 1
ATOM 624 C CA . ARG A 1 80 ? -16.561 1.714 4.639 1.00 83.31 80 ARG A CA 1
ATOM 625 C C . ARG A 1 80 ? -16.092 1.918 3.202 1.00 83.31 80 ARG A C 1
ATOM 627 O O . ARG A 1 80 ? -16.909 1.850 2.291 1.00 83.31 80 ARG A O 1
ATOM 634 N N . LYS A 1 81 ? -14.812 2.236 2.991 1.00 85.19 81 LYS A N 1
ATOM 635 C CA . LYS A 1 81 ? -14.292 2.603 1.674 1.00 85.19 81 LYS A CA 1
ATOM 636 C C . LYS A 1 81 ? -12.849 2.162 1.471 1.00 85.19 81 LYS A C 1
ATOM 638 O O . LYS A 1 81 ? -12.025 2.327 2.367 1.00 85.19 81 LYS A O 1
ATOM 643 N N . VAL A 1 82 ? -12.555 1.678 0.267 1.00 88.44 82 VAL A N 1
ATOM 644 C CA . VAL A 1 82 ? -11.206 1.392 -0.233 1.00 88.44 82 VAL A CA 1
ATOM 645 C C . VAL A 1 82 ? -11.021 2.119 -1.561 1.00 88.44 82 VAL A C 1
ATOM 647 O O . VAL A 1 82 ? -11.834 1.980 -2.473 1.00 88.44 82 VAL A O 1
ATOM 650 N N . THR A 1 83 ? -9.943 2.895 -1.684 1.00 88.06 83 THR A N 1
ATOM 651 C CA . THR A 1 83 ? -9.601 3.588 -2.933 1.00 88.06 83 THR A CA 1
ATOM 652 C C . THR A 1 83 ? -8.330 3.008 -3.553 1.00 88.06 83 THR A C 1
ATOM 654 O O . THR A 1 83 ? -7.254 3.091 -2.962 1.00 88.06 83 THR A O 1
ATOM 657 N N . ALA A 1 84 ? -8.430 2.456 -4.765 1.00 89.06 84 ALA A N 1
ATOM 658 C CA . ALA A 1 84 ? -7.275 2.019 -5.547 1.00 89.06 84 ALA A CA 1
ATOM 659 C C . ALA A 1 84 ? -6.604 3.215 -6.238 1.00 89.06 84 ALA A C 1
ATOM 661 O O . ALA A 1 84 ? -7.194 3.864 -7.106 1.00 89.06 84 ALA A O 1
ATOM 662 N N . VAL A 1 85 ? -5.352 3.494 -5.874 1.00 86.56 85 VAL A N 1
ATOM 663 C CA . VAL A 1 85 ? -4.559 4.573 -6.476 1.00 86.56 85 VAL A CA 1
ATOM 664 C C . VAL A 1 85 ? -3.670 4.010 -7.580 1.00 86.56 85 VAL A C 1
ATOM 666 O O . VAL A 1 85 ? -2.891 3.093 -7.332 1.00 86.56 85 VAL A O 1
ATOM 669 N N . HIS A 1 86 ? -3.770 4.555 -8.793 1.00 83.56 86 HIS A N 1
ATOM 670 C CA . HIS A 1 86 ? -3.086 4.017 -9.978 1.00 83.56 86 HIS A CA 1
ATOM 671 C C . HIS A 1 86 ? -2.568 5.113 -10.921 1.00 83.56 86 HIS A C 1
ATOM 673 O O . HIS A 1 86 ? -2.811 6.302 -10.704 1.00 83.56 86 HIS A O 1
ATOM 679 N N . LYS A 1 87 ? -1.820 4.733 -11.961 1.00 80.50 87 LYS A N 1
ATOM 680 C CA . LYS A 1 87 ? -1.444 5.615 -13.078 1.00 80.50 87 LYS A CA 1
ATOM 681 C C . LYS A 1 87 ? -1.787 4.952 -14.417 1.00 80.50 87 LYS A C 1
ATOM 683 O O . LYS A 1 87 ? -2.047 3.752 -14.485 1.00 80.50 87 LYS A O 1
ATOM 688 N N . LEU A 1 88 ? -1.783 5.738 -15.496 1.00 74.69 88 LEU A N 1
ATOM 689 C CA . LEU A 1 88 ? -1.940 5.223 -16.857 1.00 74.69 88 LEU A CA 1
ATOM 690 C C . LEU A 1 88 ? -0.947 4.069 -17.108 1.00 74.69 88 LEU A C 1
ATOM 692 O O . LEU A 1 88 ? 0.246 4.224 -16.850 1.00 74.69 88 LEU A O 1
ATOM 696 N N . GLY A 1 89 ? -1.449 2.924 -17.580 1.00 73.56 89 GLY A N 1
ATOM 697 C CA . GLY A 1 89 ? -0.675 1.686 -17.756 1.00 73.56 89 GLY A CA 1
ATOM 698 C C . GLY A 1 89 ? -0.924 0.613 -16.686 1.00 73.56 89 GLY A C 1
ATOM 699 O O . GLY A 1 89 ? -0.642 -0.555 -16.928 1.00 73.56 89 GLY A O 1
ATOM 700 N N . ASP A 1 90 ? -1.555 0.953 -15.558 1.00 83.44 90 ASP A N 1
ATOM 701 C CA . ASP A 1 90 ? -1.790 0.025 -14.435 1.00 83.44 90 ASP A CA 1
ATOM 702 C C . ASP A 1 90 ? -3.114 -0.759 -14.550 1.00 83.44 90 ASP A C 1
ATOM 704 O O . ASP A 1 90 ? -3.739 -1.127 -13.553 1.00 83.44 90 ASP A O 1
ATOM 708 N N . GLY A 1 91 ? -3.568 -1.023 -15.779 1.00 86.81 91 GLY A N 1
ATOM 709 C CA . GLY A 1 91 ? -4.876 -1.635 -16.043 1.00 86.81 91 GLY A CA 1
ATOM 710 C C . GLY A 1 91 ? -5.051 -3.019 -15.409 1.00 86.81 91 GLY A C 1
ATOM 711 O O . GLY A 1 91 ? -6.137 -3.333 -14.923 1.00 86.81 91 GLY A O 1
ATOM 712 N N . LEU A 1 92 ? -3.978 -3.818 -15.357 1.00 90.38 92 LEU A N 1
ATOM 713 C CA . LEU A 1 92 ? -3.982 -5.135 -14.712 1.00 90.38 92 LEU A CA 1
ATOM 714 C C . LEU A 1 92 ? -4.294 -5.028 -13.214 1.00 90.38 92 LEU A C 1
ATOM 716 O O . LEU A 1 92 ? -5.200 -5.705 -12.735 1.00 90.38 92 LEU A O 1
ATOM 720 N N . PHE A 1 93 ? -3.597 -4.138 -12.504 1.00 90.31 93 PHE A N 1
ATOM 721 C CA . PHE A 1 93 ? -3.808 -3.900 -11.076 1.00 90.31 93 PHE A CA 1
ATOM 722 C C . PHE A 1 93 ? -5.248 -3.457 -10.795 1.00 90.31 93 PHE A C 1
ATOM 724 O O . PHE A 1 93 ? -5.931 -4.046 -9.960 1.00 90.31 93 PHE A O 1
ATOM 731 N N . LEU A 1 94 ? -5.752 -2.475 -11.553 1.00 89.06 94 LEU A N 1
ATOM 732 C CA . LEU A 1 94 ? -7.112 -1.969 -11.366 1.00 89.06 94 LEU A CA 1
ATOM 733 C C . LEU A 1 94 ? -8.179 -3.044 -11.625 1.00 89.06 94 LEU A C 1
ATOM 735 O O . LEU A 1 94 ? -9.204 -3.066 -10.943 1.00 89.06 94 LEU A O 1
ATOM 739 N N . ARG A 1 95 ? -7.951 -3.934 -12.599 1.00 94.69 95 ARG A N 1
ATOM 740 C CA . ARG A 1 95 ? -8.835 -5.074 -12.864 1.00 94.69 95 ARG A CA 1
ATOM 741 C C . ARG A 1 95 ? -8.880 -6.024 -11.667 1.00 94.69 95 ARG A C 1
ATOM 743 O O . ARG A 1 95 ? -9.976 -6.333 -11.214 1.00 94.69 95 ARG A O 1
ATOM 750 N N . CYS A 1 96 ? -7.724 -6.419 -11.132 1.00 93.75 96 CYS A N 1
ATOM 751 C CA . CYS A 1 96 ? -7.639 -7.269 -9.941 1.00 93.75 96 CYS A CA 1
ATOM 752 C C . CYS A 1 96 ? -8.327 -6.623 -8.729 1.00 93.75 96 CYS A C 1
ATOM 754 O O . CYS A 1 96 ? -9.067 -7.291 -8.016 1.00 93.75 96 CYS A O 1
ATOM 756 N N . CYS A 1 97 ? -8.164 -5.310 -8.526 1.00 92.19 97 CYS A N 1
ATOM 757 C CA . CYS A 1 97 ? -8.858 -4.613 -7.443 1.00 92.19 97 CYS A CA 1
ATOM 758 C C . CYS A 1 97 ? -10.383 -4.656 -7.579 1.00 92.19 97 CYS A C 1
ATOM 760 O O . CYS A 1 97 ? -11.076 -4.868 -6.589 1.00 92.19 97 CYS A O 1
ATOM 762 N N . LYS A 1 98 ? -10.908 -4.477 -8.797 1.00 93.56 98 LYS A N 1
ATOM 763 C CA . LYS A 1 98 ? -12.351 -4.577 -9.072 1.00 93.56 98 LYS A CA 1
ATOM 764 C C . LYS A 1 98 ? -12.886 -5.989 -8.848 1.00 93.56 98 LYS A C 1
ATOM 766 O O . LYS A 1 98 ? -13.993 -6.141 -8.346 1.00 93.56 98 LYS A O 1
ATOM 771 N N . GLU A 1 99 ? -12.109 -6.996 -9.232 1.00 96.56 99 GLU A N 1
ATOM 772 C CA . GLU A 1 99 ? -12.451 -8.404 -9.034 1.00 96.56 99 GLU A CA 1
ATOM 773 C C . GLU A 1 99 ? -12.585 -8.732 -7.545 1.00 96.56 99 GLU A C 1
ATOM 775 O O . GLU A 1 99 ? -13.617 -9.243 -7.120 1.00 96.56 99 GLU A O 1
ATOM 780 N N . VAL A 1 100 ? -11.603 -8.330 -6.734 1.00 95.19 100 VAL A N 1
ATOM 781 C CA . VAL A 1 100 ? -11.669 -8.502 -5.278 1.00 95.19 100 VAL A CA 1
ATOM 782 C C . VAL A 1 100 ? -12.814 -7.692 -4.675 1.00 95.19 100 VAL A C 1
ATOM 784 O O . VAL A 1 100 ? -13.540 -8.217 -3.839 1.00 95.19 100 VAL A O 1
ATOM 787 N N . ALA A 1 101 ? -13.026 -6.448 -5.118 1.00 94.31 101 ALA A N 1
ATOM 788 C CA . ALA A 1 101 ? -14.100 -5.589 -4.614 1.00 94.31 101 ALA A CA 1
ATOM 789 C C . ALA A 1 101 ? -15.492 -6.232 -4.727 1.00 94.31 101 ALA A C 1
ATOM 791 O O . ALA A 1 101 ? -16.333 -6.028 -3.855 1.00 94.31 101 ALA A O 1
ATOM 792 N N . ALA A 1 102 ? -15.730 -7.047 -5.761 1.00 95.81 102 ALA A N 1
ATOM 793 C CA . ALA A 1 102 ? -16.995 -7.761 -5.933 1.00 95.81 102 ALA A CA 1
ATOM 794 C C . ALA A 1 102 ? -17.304 -8.738 -4.777 1.00 95.81 102 ALA A C 1
ATOM 796 O O . ALA A 1 102 ? -18.471 -9.025 -4.521 1.00 95.81 102 ALA A O 1
ATOM 797 N N . GLY A 1 103 ? -16.283 -9.214 -4.054 1.00 95.88 103 GLY A N 1
ATOM 798 C CA . GLY A 1 103 ? -16.428 -10.059 -2.863 1.00 95.88 103 GLY A CA 1
ATOM 799 C C . GLY A 1 103 ? -16.702 -9.304 -1.553 1.00 95.88 103 GLY A C 1
ATOM 800 O O . GLY A 1 103 ? -16.861 -9.942 -0.512 1.00 95.88 103 GLY A O 1
ATOM 801 N N . TYR A 1 104 ? -16.738 -7.966 -1.577 1.00 93.81 104 TYR A N 1
ATOM 802 C CA . TYR A 1 104 ? -16.917 -7.102 -0.400 1.00 93.81 104 TYR A CA 1
ATOM 803 C C . TYR A 1 104 ? -17.984 -6.025 -0.677 1.00 93.81 104 TYR A C 1
ATOM 805 O O . TYR A 1 104 ? -17.667 -4.833 -0.671 1.00 93.81 104 TYR A O 1
ATOM 813 N N . PRO A 1 105 ? -19.249 -6.405 -0.946 1.00 93.06 105 PRO A N 1
ATOM 814 C CA . PRO A 1 105 ? -20.307 -5.461 -1.326 1.00 93.06 105 PRO A CA 1
ATOM 815 C C . PRO A 1 105 ? -20.608 -4.395 -0.259 1.00 93.06 105 PRO A C 1
ATOM 817 O O . PRO A 1 105 ? -21.161 -3.343 -0.570 1.00 93.06 105 PRO A O 1
ATOM 820 N N . GLU A 1 106 ? -20.253 -4.649 0.999 1.00 92.69 106 GLU A N 1
ATOM 821 C CA . GLU A 1 106 ? -20.389 -3.716 2.116 1.00 92.69 106 GLU A CA 1
ATOM 822 C C . GLU A 1 106 ? -19.323 -2.604 2.143 1.00 92.69 106 GLU A C 1
ATOM 824 O O . GLU A 1 106 ? -19.460 -1.643 2.903 1.00 92.69 106 GLU A O 1
ATOM 829 N N . ILE A 1 107 ? -18.270 -2.718 1.326 1.00 91.06 107 ILE A N 1
ATOM 830 C CA . ILE A 1 107 ? -17.160 -1.765 1.248 1.00 91.06 107 ILE A CA 1
ATOM 831 C C . ILE A 1 107 ? -17.217 -1.041 -0.096 1.00 91.06 107 ILE A C 1
ATOM 833 O O . ILE A 1 107 ? -17.062 -1.642 -1.157 1.00 91.06 107 ILE A O 1
ATOM 837 N N . THR A 1 108 ? -17.372 0.282 -0.066 1.00 90.12 108 THR A N 1
ATOM 838 C CA . THR A 1 108 ? -17.347 1.097 -1.283 1.00 90.12 108 THR A CA 1
ATOM 839 C C . THR A 1 108 ? -15.967 1.033 -1.931 1.00 90.12 108 THR A C 1
ATOM 841 O O . THR A 1 108 ? -14.961 1.385 -1.310 1.00 90.12 108 THR A O 1
ATOM 844 N N . PHE A 1 109 ? -15.919 0.632 -3.199 1.00 90.25 109 PHE A N 1
ATOM 845 C CA . PHE A 1 109 ? -14.698 0.647 -3.993 1.00 90.25 109 PHE A CA 1
ATOM 846 C C . PHE A 1 109 ? -14.645 1.871 -4.906 1.00 90.25 109 PHE A C 1
ATOM 848 O O . PHE A 1 109 ? -15.501 2.046 -5.770 1.00 90.25 109 PHE A O 1
ATOM 855 N N . ASP A 1 110 ? -13.587 2.663 -4.755 1.00 88.88 110 ASP A N 1
ATOM 856 C CA . ASP A 1 110 ? -13.253 3.782 -5.634 1.00 88.88 110 ASP A CA 1
ATOM 857 C C . ASP A 1 110 ? -11.885 3.569 -6.287 1.00 88.88 110 ASP A C 1
ATOM 859 O O . ASP A 1 110 ? -11.049 2.795 -5.820 1.00 88.88 110 ASP A O 1
ATOM 863 N N . ASN A 1 111 ? -11.611 4.314 -7.355 1.00 86.19 111 ASN A N 1
ATOM 864 C CA . ASN A 1 111 ? -10.267 4.405 -7.913 1.00 86.19 111 ASN A CA 1
ATOM 865 C C . ASN A 1 111 ? -9.914 5.850 -8.263 1.00 86.19 111 ASN A C 1
ATOM 867 O O . ASN A 1 111 ? -10.784 6.637 -8.632 1.00 86.19 111 ASN A O 1
ATOM 871 N N . MET A 1 112 ? -8.635 6.195 -8.142 1.00 82.69 112 MET A N 1
ATOM 872 C CA . MET A 1 112 ? -8.152 7.549 -8.388 1.00 82.69 112 MET A CA 1
ATOM 873 C C . MET A 1 112 ? -6.746 7.526 -8.987 1.00 82.69 112 MET A C 1
ATOM 875 O O . MET A 1 112 ? -5.891 6.738 -8.584 1.00 82.69 112 MET A O 1
ATOM 879 N N . ILE A 1 113 ? -6.494 8.413 -9.949 1.00 82.94 113 ILE A N 1
ATOM 880 C CA . ILE A 1 113 ? -5.152 8.591 -10.508 1.00 82.94 113 ILE A CA 1
ATOM 881 C C . ILE A 1 113 ? -4.258 9.252 -9.456 1.00 82.94 113 ILE A C 1
ATOM 883 O O . ILE A 1 113 ? -4.669 10.226 -8.829 1.00 82.94 113 ILE A O 1
ATOM 887 N N . VAL A 1 114 ? -3.026 8.760 -9.303 1.00 79.56 114 VAL A N 1
ATOM 888 C CA . VAL A 1 114 ? -2.057 9.203 -8.286 1.00 79.56 114 VAL A CA 1
ATOM 889 C C . VAL A 1 114 ? -1.847 10.719 -8.251 1.00 79.56 114 VAL A C 1
ATOM 891 O O . VAL A 1 114 ? -1.787 11.299 -7.168 1.00 79.56 114 VAL A O 1
ATOM 894 N N . ASP A 1 115 ? -1.819 11.373 -9.412 1.00 80.19 115 ASP A N 1
ATOM 895 C CA . ASP A 1 115 ? -1.645 12.823 -9.510 1.00 80.19 115 ASP A CA 1
ATOM 896 C C . ASP A 1 115 ? -2.840 13.555 -8.856 1.00 80.19 115 ASP A C 1
ATOM 898 O O . ASP A 1 115 ? -2.651 14.405 -7.983 1.00 80.19 115 ASP A O 1
ATOM 902 N N . ASN A 1 116 ? -4.079 13.131 -9.146 1.00 82.06 116 ASN A N 1
ATOM 903 C CA . ASN A 1 116 ? -5.276 13.650 -8.472 1.00 82.06 116 ASN A CA 1
ATOM 904 C C . ASN A 1 116 ? -5.281 13.294 -6.976 1.00 82.06 116 ASN A C 1
ATOM 906 O O . ASN A 1 116 ? -5.597 14.141 -6.146 1.00 82.06 116 ASN A O 1
ATOM 910 N N . THR A 1 117 ? -4.856 12.083 -6.603 1.00 78.50 117 THR A N 1
ATOM 911 C CA . THR A 1 117 ? -4.747 11.677 -5.193 1.00 78.50 117 THR A CA 1
ATOM 912 C C . THR A 1 117 ? -3.878 12.647 -4.402 1.00 78.50 117 THR A C 1
ATOM 914 O O . THR A 1 117 ? -4.276 13.087 -3.325 1.00 78.50 117 THR A O 1
ATOM 917 N N . THR A 1 118 ? -2.712 13.024 -4.932 1.00 76.00 118 THR A N 1
ATOM 918 C CA . THR A 1 118 ? -1.818 13.973 -4.252 1.00 76.00 118 THR A CA 1
ATOM 919 C C . THR A 1 118 ? -2.443 15.359 -4.097 1.00 76.00 118 THR A C 1
ATOM 921 O O . THR A 1 118 ? -2.368 15.937 -3.012 1.00 76.00 118 THR A O 1
ATOM 924 N N . MET A 1 119 ? -3.147 15.858 -5.118 1.00 77.38 119 MET A N 1
ATOM 925 C CA . MET A 1 119 ? -3.902 17.113 -5.019 1.00 77.38 119 MET A CA 1
ATOM 926 C C . MET A 1 119 ? -5.002 17.048 -3.951 1.00 77.38 119 MET A C 1
ATOM 928 O O . MET A 1 119 ? -5.156 17.981 -3.154 1.00 77.38 119 MET A O 1
ATOM 932 N N . GLN A 1 120 ? -5.751 15.943 -3.902 1.00 77.12 120 GLN A N 1
ATOM 933 C CA . GLN A 1 120 ? -6.815 15.735 -2.918 1.00 77.12 120 GLN A CA 1
ATOM 934 C C . GLN A 1 120 ? -6.254 15.616 -1.499 1.00 77.12 120 GLN A C 1
ATOM 936 O O . GLN A 1 120 ? -6.815 16.204 -0.580 1.00 77.12 120 GLN A O 1
ATOM 941 N N . LEU A 1 121 ? -5.122 14.933 -1.305 1.00 76.19 121 LEU A N 1
ATOM 942 C CA . LEU A 1 121 ? -4.483 14.794 0.009 1.00 76.19 121 LEU A CA 1
ATOM 943 C C . LEU A 1 121 ? -4.007 16.134 0.584 1.00 76.19 121 LEU A C 1
ATOM 945 O O . LEU A 1 121 ? -4.087 16.339 1.790 1.00 76.19 121 LEU A O 1
ATOM 949 N N . VAL A 1 122 ? -3.548 17.060 -0.260 1.00 82.38 122 VAL A N 1
ATOM 950 C CA . VAL A 1 122 ? -3.139 18.405 0.186 1.00 82.38 122 VAL A CA 1
ATOM 951 C C . VAL A 1 122 ? -4.342 19.329 0.402 1.00 82.38 122 VAL A C 1
ATOM 953 O O . VAL A 1 122 ? -4.263 20.279 1.176 1.00 82.38 122 VAL A O 1
ATOM 956 N N . SER A 1 123 ? -5.465 19.073 -0.268 1.00 79.50 123 SER A N 1
ATOM 957 C CA . SER A 1 123 ? -6.646 19.940 -0.192 1.00 79.50 123 SER A CA 1
ATOM 958 C C . SER A 1 123 ? -7.629 19.494 0.895 1.00 79.50 123 SER A C 1
ATOM 960 O O . SER A 1 123 ? -8.024 20.295 1.742 1.00 79.50 123 SER A O 1
ATOM 962 N N . LYS A 1 124 ? -8.033 18.219 0.868 1.00 78.81 124 LYS A N 1
ATOM 963 C CA . LYS A 1 124 ? -9.048 17.588 1.729 1.00 78.81 124 LYS A CA 1
ATOM 964 C C . LYS A 1 124 ? -8.685 16.114 2.002 1.00 78.81 124 LYS A C 1
ATOM 966 O O . LYS A 1 124 ? -9.303 15.208 1.438 1.00 78.81 124 LYS A O 1
ATOM 971 N N . PRO A 1 125 ? -7.687 15.848 2.863 1.00 74.62 125 PRO A N 1
ATOM 972 C CA . PRO A 1 125 ? -7.208 14.489 3.130 1.00 74.62 125 PRO A CA 1
ATOM 973 C C . PRO A 1 125 ? -8.230 13.576 3.821 1.00 74.62 125 PRO A C 1
ATOM 975 O O . PRO A 1 125 ? -8.069 12.362 3.765 1.00 74.62 125 PRO A O 1
ATOM 978 N N . GLN A 1 126 ? -9.292 14.125 4.424 1.00 74.88 126 GLN A N 1
ATOM 979 C CA . GLN A 1 126 ? -10.299 13.367 5.182 1.00 74.88 126 GLN A CA 1
ATOM 980 C C . GLN A 1 126 ? -11.108 12.380 4.323 1.00 74.88 126 GLN A C 1
ATOM 982 O O . GLN A 1 126 ? -11.796 11.513 4.851 1.00 74.88 126 GLN A O 1
ATOM 987 N N . HIS A 1 127 ? -11.056 12.507 2.994 1.00 59.94 127 HIS A N 1
ATOM 988 C CA . HIS A 1 127 ? -11.855 11.688 2.085 1.00 59.94 127 HIS A CA 1
ATOM 989 C C . HIS A 1 127 ? -11.195 10.374 1.643 1.00 59.94 127 HIS A C 1
ATOM 991 O O . HIS A 1 127 ? -11.871 9.575 0.995 1.00 59.94 127 HIS A O 1
ATOM 997 N N . ASN A 1 128 ? -9.917 10.127 1.939 1.00 54.75 128 ASN A N 1
ATOM 998 C CA . ASN A 1 128 ? -9.163 9.014 1.347 1.00 54.75 128 ASN A CA 1
ATOM 999 C C . ASN A 1 128 ? -8.874 7.929 2.394 1.00 54.75 128 ASN A C 1
ATOM 1001 O O . ASN A 1 128 ? -8.350 8.252 3.445 1.00 54.75 128 ASN A O 1
ATOM 1005 N N . VAL A 1 129 ? -9.191 6.657 2.122 1.00 46.59 129 VAL A N 1
ATOM 1006 C CA . VAL A 1 129 ? -8.981 5.530 3.059 1.00 46.59 129 VAL A CA 1
ATOM 1007 C C . VAL A 1 129 ? -8.412 4.318 2.302 1.00 46.59 129 VAL A C 1
ATOM 1009 O O . VAL A 1 129 ? -8.975 3.934 1.275 1.00 46.59 129 VAL A O 1
ATOM 1012 N N . CYS A 1 130 ? -7.327 3.696 2.799 1.00 45.62 130 CYS A N 1
ATOM 1013 C CA . CYS A 1 130 ? -6.766 2.435 2.268 1.00 45.62 130 CYS A CA 1
ATOM 1014 C C . CYS A 1 130 ? -6.211 1.512 3.399 1.00 45.62 130 CYS A C 1
ATOM 1016 O O . CYS A 1 130 ? -5.106 1.733 3.851 1.00 45.62 130 CYS A O 1
ATOM 1018 N N . ALA A 1 131 ? -6.881 0.445 3.854 1.00 35.22 131 ALA A N 1
ATOM 1019 C CA . ALA A 1 131 ? -6.556 -0.346 5.080 1.00 35.22 131 ALA A CA 1
ATOM 1020 C C . ALA A 1 131 ? -5.782 -1.698 4.891 1.00 35.22 131 ALA A C 1
ATOM 1022 O O . ALA A 1 131 ? -6.238 -2.458 4.069 1.00 35.22 131 ALA A O 1
ATOM 1023 N N . GLY A 1 132 ? -4.731 -2.112 5.659 1.00 29.73 132 GLY A N 1
ATOM 1024 C CA . GLY A 1 132 ? -4.109 -3.490 5.606 1.00 29.73 132 GLY A CA 1
ATOM 1025 C C . GLY A 1 132 ? -3.373 -4.093 6.872 1.00 29.73 132 GLY A C 1
ATOM 1026 O O . GLY A 1 132 ? -2.914 -3.317 7.700 1.00 29.73 132 GLY A O 1
ATOM 1027 N N . LEU A 1 133 ? -3.157 -5.434 7.000 1.00 25.59 133 LEU A N 1
ATOM 1028 C CA . LEU A 1 133 ? -2.636 -6.244 8.161 1.00 25.59 133 LEU A CA 1
ATOM 1029 C C . LEU A 1 133 ? -2.482 -7.796 8.001 1.00 25.59 133 LEU A C 1
ATOM 1031 O O . LEU A 1 133 ? -3.479 -8.462 8.210 1.00 25.59 133 LEU A O 1
ATOM 1035 N N . ASP A 1 134 ? -1.287 -8.367 7.729 1.00 27.12 134 ASP A N 1
ATOM 1036 C CA . ASP A 1 134 ? -0.822 -9.762 8.006 1.00 27.12 134 ASP A CA 1
ATOM 1037 C C . ASP A 1 134 ? 0.612 -10.034 7.462 1.00 27.12 134 ASP A C 1
ATOM 1039 O O . ASP A 1 134 ? 0.893 -9.854 6.278 1.00 27.12 134 ASP A O 1
ATOM 1043 N N . TYR A 1 135 ? 1.510 -10.441 8.375 1.00 31.64 135 TYR A N 1
ATOM 1044 C CA . TYR A 1 135 ? 2.989 -10.325 8.392 1.00 31.64 135 TYR A CA 1
ATOM 1045 C C . TYR A 1 135 ? 3.537 -8.891 8.411 1.00 31.64 135 TYR A C 1
ATOM 1047 O O . TYR A 1 135 ? 3.223 -8.063 7.559 1.00 31.64 135 TYR A O 1
ATOM 1055 N N . ALA A 1 136 ? 4.384 -8.587 9.402 1.00 39.56 136 ALA A N 1
ATOM 1056 C CA . ALA A 1 136 ? 4.725 -7.207 9.718 1.00 39.56 136 ALA A CA 1
ATOM 1057 C C . ALA A 1 136 ? 6.185 -7.009 10.142 1.00 39.56 136 ALA A C 1
ATOM 1059 O O . ALA A 1 136 ? 6.657 -7.569 11.129 1.00 39.56 136 ALA A O 1
ATOM 1060 N N . VAL A 1 137 ? 6.877 -6.127 9.422 1.00 54.12 137 VAL A N 1
ATOM 1061 C CA . VAL A 1 137 ? 8.066 -5.439 9.931 1.00 54.12 137 VAL A CA 1
ATOM 1062 C C . VAL A 1 137 ? 7.635 -4.035 10.318 1.00 54.12 137 VAL A C 1
ATOM 1064 O O . VAL A 1 137 ? 7.157 -3.273 9.479 1.00 54.12 137 VAL A O 1
ATOM 1067 N N . PHE A 1 138 ? 7.798 -3.705 11.596 1.00 65.62 138 PHE A N 1
ATOM 1068 C CA . PHE A 1 138 ? 7.411 -2.411 12.140 1.00 65.62 138 PHE A CA 1
ATOM 1069 C C . PHE A 1 138 ? 8.593 -1.456 12.066 1.00 65.62 138 PHE A C 1
ATOM 1071 O O . PHE A 1 138 ? 9.614 -1.636 12.724 1.00 65.62 138 PHE A O 1
ATOM 1078 N N . GLU A 1 139 ? 8.456 -0.439 11.231 1.00 65.19 139 GLU A N 1
ATOM 1079 C CA . GLU A 1 139 ? 9.469 0.580 10.991 1.00 65.19 139 GLU A CA 1
ATOM 1080 C C . GLU A 1 139 ? 8.812 1.963 10.961 1.00 65.19 139 GLU A C 1
ATOM 1082 O O . GLU A 1 139 ? 7.587 2.094 10.911 1.00 65.19 139 GLU A O 1
ATOM 1087 N N . THR A 1 140 ? 9.619 3.025 10.974 1.00 60.94 140 THR A N 1
ATOM 1088 C CA . THR A 1 140 ? 9.066 4.371 10.822 1.00 60.94 140 THR A CA 1
ATOM 1089 C C . THR A 1 140 ? 8.540 4.573 9.399 1.00 60.94 140 THR A C 1
ATOM 1091 O O . THR A 1 140 ? 9.219 4.298 8.409 1.00 60.94 140 THR A O 1
ATOM 1094 N N . ALA A 1 141 ? 7.333 5.129 9.296 1.00 64.62 141 ALA A N 1
ATOM 1095 C CA . ALA A 1 141 ? 6.619 5.348 8.037 1.00 64.62 141 ALA A CA 1
ATOM 1096 C C . ALA A 1 141 ? 7.448 6.070 6.956 1.00 64.62 141 ALA A C 1
ATOM 1098 O O . ALA A 1 141 ? 7.394 5.731 5.776 1.00 64.62 141 ALA A O 1
ATOM 1099 N N . THR A 1 142 ? 8.238 7.069 7.365 1.00 69.81 142 THR A N 1
ATOM 1100 C CA . THR A 1 142 ? 9.000 7.924 6.438 1.00 69.81 142 THR A CA 1
ATOM 1101 C C . THR A 1 142 ? 10.309 7.308 5.952 1.00 69.81 142 THR A C 1
ATOM 1103 O O . THR A 1 142 ? 10.891 7.839 5.008 1.00 69.81 142 THR A O 1
ATOM 1106 N N . ARG A 1 143 ? 10.783 6.216 6.578 1.00 76.81 143 ARG A N 1
ATOM 1107 C CA . ARG A 1 143 ? 12.010 5.481 6.203 1.00 76.81 143 ARG A CA 1
ATOM 1108 C C . ARG A 1 143 ? 13.252 6.369 6.019 1.00 76.81 143 ARG A C 1
ATOM 1110 O O . ARG A 1 143 ? 14.183 6.008 5.302 1.00 76.81 143 ARG A O 1
ATOM 1117 N N . ASN A 1 144 ? 13.274 7.552 6.638 1.00 76.19 144 ASN A N 1
ATOM 1118 C CA . ASN A 1 144 ? 14.383 8.487 6.506 1.00 76.19 144 ASN A CA 1
ATOM 1119 C C . ASN A 1 144 ? 15.530 8.095 7.444 1.00 76.19 144 ASN A C 1
ATOM 1121 O O . ASN A 1 144 ? 15.320 7.640 8.562 1.00 76.19 144 ASN A O 1
ATOM 1125 N N . THR A 1 145 ? 16.766 8.286 6.984 1.00 64.56 145 THR A N 1
ATOM 1126 C CA . THR A 1 145 ? 17.955 8.034 7.813 1.00 64.56 145 THR A CA 1
ATOM 1127 C C . THR A 1 145 ? 18.362 9.257 8.627 1.00 64.56 145 THR A C 1
ATOM 1129 O O . THR A 1 145 ? 19.073 9.108 9.613 1.00 64.56 145 THR A O 1
ATOM 1132 N N . ARG A 1 146 ? 17.936 10.464 8.205 1.00 67.62 146 ARG A N 1
ATOM 1133 C CA . ARG A 1 146 ? 18.192 11.761 8.865 1.00 67.62 146 ARG A CA 1
ATOM 1134 C C . ARG A 1 146 ? 19.599 11.846 9.496 1.00 67.62 146 ARG A C 1
ATOM 1136 O O . ARG A 1 146 ? 19.765 12.263 10.641 1.00 67.62 146 ARG A O 1
ATOM 1143 N N . LYS A 1 147 ? 20.631 11.482 8.719 1.00 74.88 147 LYS A N 1
ATOM 1144 C CA . LYS A 1 147 ? 22.034 11.398 9.181 1.00 74.88 147 LYS A CA 1
ATOM 1145 C C . LYS A 1 147 ? 22.535 12.692 9.837 1.00 74.88 147 LYS A C 1
ATOM 1147 O O . LYS A 1 147 ? 23.367 12.644 10.732 1.00 74.88 147 LYS A O 1
ATOM 1152 N N . SER A 1 148 ? 21.994 13.843 9.436 1.00 82.44 148 SER A N 1
ATOM 1153 C CA . SER A 1 148 ? 22.351 15.164 9.965 1.00 82.44 148 SER A CA 1
ATOM 1154 C C . SER A 1 148 ? 21.980 15.396 11.436 1.00 82.44 148 SER A C 1
ATOM 1156 O O . SER A 1 148 ? 22.560 16.288 12.059 1.00 82.44 148 SER A O 1
ATOM 1158 N N . ILE A 1 149 ? 21.044 14.628 12.005 1.00 83.31 149 ILE A N 1
ATOM 1159 C CA . ILE A 1 149 ? 20.619 14.741 13.414 1.00 83.31 149 ILE A CA 1
ATOM 1160 C C . ILE A 1 149 ? 20.989 13.514 14.260 1.00 83.31 149 ILE A C 1
ATOM 1162 O O . ILE A 1 149 ? 20.655 13.457 15.444 1.00 83.31 149 ILE A O 1
ATOM 1166 N N . ALA A 1 150 ? 21.675 12.534 13.665 1.00 79.44 150 ALA A N 1
ATOM 1167 C CA . ALA A 1 150 ? 22.139 11.350 14.373 1.00 79.44 150 ALA A CA 1
ATOM 1168 C C . ALA A 1 150 ? 23.093 11.741 15.513 1.00 79.44 150 ALA A C 1
ATOM 1170 O O . ALA A 1 150 ? 23.896 12.661 15.365 1.00 79.44 150 ALA A O 1
ATOM 1171 N N . ASN A 1 151 ? 22.990 11.047 16.650 1.00 83.75 151 ASN A N 1
ATOM 1172 C CA . ASN A 1 151 ? 23.792 11.274 17.862 1.00 83.75 151 ASN A CA 1
ATOM 1173 C C . ASN A 1 151 ? 23.655 12.671 18.496 1.00 83.75 151 ASN A C 1
ATOM 1175 O O . ASN A 1 151 ? 24.476 13.051 19.322 1.00 83.75 151 ASN A O 1
ATOM 1179 N N . LYS A 1 152 ? 22.613 13.434 18.140 1.00 87.94 152 LYS A N 1
ATOM 1180 C CA . LYS A 1 152 ? 22.362 14.773 18.704 1.00 87.94 152 LYS A CA 1
ATOM 1181 C C . LYS A 1 152 ? 21.263 14.810 19.768 1.00 87.94 152 LYS A C 1
ATOM 1183 O O . LYS A 1 152 ? 20.968 15.881 20.272 1.00 87.94 152 LYS A O 1
ATOM 1188 N N . ASN A 1 153 ? 20.642 13.669 20.085 1.00 86.56 153 ASN A N 1
ATOM 1189 C CA . ASN A 1 153 ? 19.531 13.5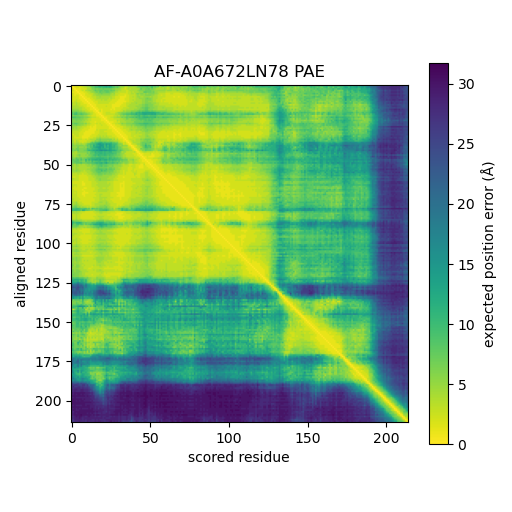56 21.043 1.00 86.56 153 ASN A CA 1
ATOM 1190 C C . ASN A 1 153 ? 18.333 14.499 20.763 1.00 86.56 153 ASN A C 1
ATOM 1192 O O . ASN A 1 153 ? 17.654 14.954 21.674 1.00 86.56 153 ASN A O 1
ATOM 1196 N N . ILE A 1 154 ? 18.075 14.804 19.488 1.00 83.69 154 ILE A N 1
ATOM 1197 C CA . ILE A 1 154 ? 16.952 15.655 19.033 1.00 83.69 154 ILE A CA 1
ATOM 1198 C C . ILE A 1 154 ? 15.968 14.898 18.131 1.00 83.69 154 ILE A C 1
ATOM 1200 O O . ILE A 1 154 ? 15.089 15.491 17.506 1.00 83.69 154 ILE A O 1
ATOM 1204 N N . ALA A 1 155 ? 16.151 13.584 17.985 1.00 83.00 155 ALA A N 1
ATOM 1205 C CA . ALA A 1 155 ? 15.268 12.762 17.173 1.00 83.00 155 ALA A CA 1
ATOM 1206 C C . ALA A 1 155 ? 13.920 12.594 17.883 1.00 83.00 155 ALA A C 1
ATOM 1208 O O . ALA A 1 155 ? 13.877 12.285 19.069 1.00 83.00 155 ALA A O 1
ATOM 1209 N N . ASN A 1 156 ? 12.822 12.763 17.147 1.00 85.00 156 ASN A N 1
ATOM 1210 C CA . ASN A 1 156 ? 11.488 12.503 17.675 1.00 85.00 156 ASN A CA 1
ATOM 1211 C C . ASN A 1 156 ? 11.250 10.976 17.751 1.00 85.00 156 ASN A C 1
ATOM 1213 O O . ASN A 1 156 ? 11.219 10.332 16.696 1.00 85.00 156 ASN A O 1
ATOM 1217 N N . PRO A 1 157 ? 11.056 10.390 18.950 1.00 86.69 157 PRO A N 1
ATOM 1218 C CA . PRO A 1 157 ? 10.900 8.948 19.107 1.00 86.69 157 PRO A CA 1
ATOM 1219 C C . PRO A 1 157 ? 9.474 8.448 18.833 1.00 86.69 157 PRO A C 1
ATOM 1221 O O . PRO A 1 157 ? 9.288 7.240 18.706 1.00 86.69 157 PRO A O 1
ATOM 1224 N N . THR A 1 158 ? 8.470 9.329 18.715 1.00 82.38 158 THR A N 1
ATOM 1225 C CA . THR A 1 158 ? 7.046 8.955 18.626 1.00 82.38 158 THR A CA 1
ATOM 1226 C C . THR A 1 158 ? 6.776 7.955 17.503 1.00 82.38 158 THR A C 1
ATOM 1228 O O . THR A 1 158 ? 6.089 6.964 17.720 1.00 82.38 158 THR A O 1
ATOM 1231 N N . ALA A 1 159 ? 7.363 8.153 16.318 1.00 79.12 159 ALA A N 1
ATOM 1232 C CA . ALA A 1 159 ? 7.167 7.237 15.192 1.00 79.12 159 ALA A CA 1
ATOM 1233 C C . ALA A 1 159 ? 7.707 5.824 15.480 1.00 79.12 159 ALA A C 1
ATOM 1235 O O . ALA A 1 159 ? 7.082 4.837 15.100 1.00 79.12 159 ALA A O 1
ATOM 1236 N N . THR A 1 160 ? 8.849 5.724 16.163 1.00 80.88 160 THR A N 1
ATOM 1237 C CA . THR A 1 160 ? 9.447 4.438 16.545 1.00 80.88 160 THR A CA 1
ATOM 1238 C C . THR A 1 160 ? 8.645 3.773 17.662 1.00 80.88 160 THR A C 1
ATOM 1240 O O . THR A 1 160 ? 8.400 2.575 17.600 1.00 80.88 160 THR A O 1
ATOM 1243 N N . LEU A 1 161 ? 8.177 4.539 18.652 1.00 81.50 161 LEU A N 1
ATOM 1244 C CA . LEU A 1 161 ? 7.362 4.019 19.756 1.00 81.50 161 LEU A CA 1
ATOM 1245 C C . LEU A 1 161 ? 5.994 3.514 19.275 1.00 81.50 161 LEU A C 1
ATOM 1247 O O . LEU A 1 161 ? 5.564 2.436 19.685 1.00 81.50 161 LEU A O 1
ATOM 1251 N N . LEU A 1 162 ? 5.341 4.231 18.355 1.00 78.38 162 LEU A N 1
ATOM 1252 C CA . LEU A 1 162 ? 4.093 3.782 17.730 1.00 78.38 162 LEU A CA 1
ATOM 1253 C C . LEU A 1 162 ? 4.300 2.521 16.880 1.00 78.38 162 LEU A C 1
ATOM 1255 O O . LEU A 1 162 ? 3.487 1.602 16.955 1.00 78.38 162 LEU A O 1
ATOM 1259 N N . ALA A 1 163 ? 5.404 2.430 16.131 1.00 70.50 163 ALA A N 1
ATOM 1260 C CA . ALA A 1 163 ? 5.758 1.208 15.408 1.00 70.50 163 ALA A CA 1
ATOM 1261 C C . ALA A 1 163 ? 5.935 0.015 16.371 1.00 70.50 163 ALA A C 1
ATOM 1263 O O . ALA A 1 163 ? 5.385 -1.059 16.128 1.00 70.50 163 ALA A O 1
ATOM 1264 N N . SER A 1 164 ? 6.603 0.214 17.511 1.00 72.94 164 SER A N 1
ATOM 1265 C CA . SER A 1 164 ? 6.712 -0.807 18.563 1.00 72.94 164 SER A CA 1
ATOM 1266 C C . SER A 1 164 ? 5.352 -1.200 19.153 1.00 72.94 164 SER A C 1
ATOM 1268 O O . SER A 1 164 ? 5.126 -2.374 19.435 1.00 72.94 164 SER A O 1
ATOM 1270 N N . CYS A 1 165 ? 4.415 -0.258 19.310 1.00 76.38 165 CYS A N 1
ATOM 1271 C CA . CYS A 1 165 ? 3.056 -0.568 19.769 1.00 76.38 165 CYS A CA 1
ATOM 1272 C C . CYS A 1 165 ? 2.299 -1.443 18.760 1.00 76.38 165 CYS A C 1
ATOM 1274 O O . CYS A 1 165 ? 1.649 -2.410 19.158 1.00 76.38 165 CYS A O 1
ATOM 1276 N N . LEU A 1 166 ? 2.422 -1.150 17.461 1.00 72.75 166 LEU A N 1
ATOM 1277 C CA . LEU A 1 166 ? 1.849 -1.982 16.400 1.00 72.75 166 LEU A CA 1
ATOM 1278 C C . LEU A 1 166 ? 2.449 -3.399 16.409 1.00 72.75 166 LEU A C 1
ATOM 1280 O O . LEU A 1 166 ? 1.719 -4.371 16.221 1.00 72.75 166 LEU A O 1
ATOM 1284 N N . MET A 1 167 ? 3.745 -3.530 16.715 1.00 72.12 167 MET A N 1
ATOM 1285 C CA . MET A 1 167 ? 4.402 -4.829 16.895 1.00 72.12 167 MET A CA 1
ATOM 1286 C C . MET A 1 167 ? 3.799 -5.636 18.036 1.00 72.12 167 MET A C 1
ATOM 1288 O O . MET A 1 167 ? 3.424 -6.791 17.857 1.00 72.12 167 MET A O 1
ATOM 1292 N N . VAL A 1 168 ? 3.668 -5.021 19.206 1.00 73.88 168 VAL A N 1
ATOM 1293 C CA . VAL A 1 168 ? 3.088 -5.662 20.389 1.00 73.88 168 VAL A CA 1
ATOM 1294 C C . VAL A 1 168 ? 1.626 -6.058 20.152 1.00 73.88 168 VAL A C 1
ATOM 1296 O O . VAL A 1 168 ? 1.206 -7.142 20.561 1.00 73.88 168 VAL A O 1
ATOM 1299 N N . GLN A 1 169 ? 0.864 -5.224 19.436 1.00 71.12 169 GLN A N 1
ATOM 1300 C CA . GLN A 1 169 ? -0.501 -5.543 19.019 1.00 71.12 169 GLN A CA 1
ATOM 1301 C C . GLN A 1 169 ? -0.537 -6.755 18.078 1.00 71.12 169 GLN A C 1
ATOM 1303 O O . GLN A 1 169 ? -1.373 -7.641 18.256 1.00 71.12 169 GLN A O 1
ATOM 1308 N N . HIS A 1 170 ? 0.386 -6.833 17.119 1.00 67.25 170 HIS A N 1
ATOM 1309 C CA . HIS A 1 170 ? 0.501 -7.970 16.205 1.00 67.25 170 HIS A CA 1
ATOM 1310 C C . HIS A 1 170 ? 0.891 -9.271 16.923 1.00 67.25 170 HIS A C 1
ATOM 1312 O O . HIS A 1 170 ? 0.379 -10.335 16.585 1.00 67.25 170 HIS A O 1
ATOM 1318 N N . LEU A 1 171 ? 1.703 -9.189 17.983 1.00 73.62 171 LEU A N 1
ATOM 1319 C CA . LEU A 1 171 ? 2.032 -10.320 18.862 1.00 73.62 171 LEU A CA 1
ATOM 1320 C C . LEU A 1 171 ? 0.876 -10.737 19.798 1.00 73.62 171 LEU A C 1
ATOM 1322 O O . LEU A 1 171 ? 1.025 -11.686 20.566 1.00 73.62 171 LEU A O 1
ATOM 1326 N N . LYS A 1 172 ? -0.280 -10.055 19.736 1.00 73.19 172 LYS A N 1
ATOM 1327 C CA . LYS A 1 172 ? -1.477 -10.295 20.566 1.00 73.19 172 LYS A CA 1
ATOM 1328 C C . LYS A 1 172 ? -1.223 -10.171 22.077 1.00 73.19 172 LYS A C 1
ATOM 1330 O O . LYS A 1 172 ? -1.919 -10.783 22.885 1.00 73.19 172 LYS A O 1
ATOM 1335 N N . TRP A 1 173 ? -0.262 -9.340 22.480 1.00 60.97 173 TRP A N 1
ATOM 1336 C CA . TRP A 1 173 ? 0.018 -9.044 23.889 1.00 60.97 173 TRP A CA 1
ATOM 1337 C C . TRP A 1 173 ? -0.807 -7.843 24.364 1.00 60.97 173 TRP A C 1
ATOM 1339 O O . TRP A 1 173 ? -0.340 -6.705 24.420 1.00 60.97 173 TRP A O 1
ATOM 1349 N N . SER A 1 174 ? -2.073 -8.106 24.693 1.00 57.31 174 SER A N 1
ATOM 1350 C CA . SER A 1 174 ? -3.085 -7.096 25.041 1.00 57.31 174 SER A CA 1
ATOM 1351 C C . SER A 1 174 ? -2.734 -6.237 26.263 1.00 57.31 174 SER A C 1
ATOM 1353 O O . SER A 1 174 ? -3.131 -5.075 26.332 1.00 57.31 174 SER A O 1
ATOM 1355 N N . THR A 1 175 ? -1.937 -6.751 27.199 1.00 56.84 175 THR A N 1
ATOM 1356 C CA . THR A 1 175 ? -1.534 -6.055 28.434 1.00 56.84 175 THR A CA 1
ATOM 1357 C C . THR A 1 175 ? -0.696 -4.797 28.193 1.00 56.84 175 THR A C 1
ATOM 1359 O O . THR A 1 175 ? -0.678 -3.899 29.033 1.00 56.84 175 THR A O 1
ATOM 1362 N N . LEU A 1 176 ? -0.017 -4.697 27.049 1.00 58.94 176 LEU A N 1
ATOM 1363 C CA . LEU A 1 176 ? 0.883 -3.587 26.722 1.00 58.94 176 LEU A CA 1
ATOM 1364 C C . LEU A 1 176 ? 0.235 -2.515 25.822 1.00 58.94 176 LEU A C 1
ATOM 1366 O O . LEU A 1 176 ? 0.868 -1.497 25.544 1.00 58.94 176 LEU A O 1
ATOM 1370 N N . LEU A 1 177 ? -1.039 -2.676 25.429 1.00 55.66 177 LEU A N 1
ATOM 1371 C CA . LEU A 1 177 ? -1.794 -1.687 24.632 1.00 55.66 177 LEU A CA 1
ATOM 1372 C C . LE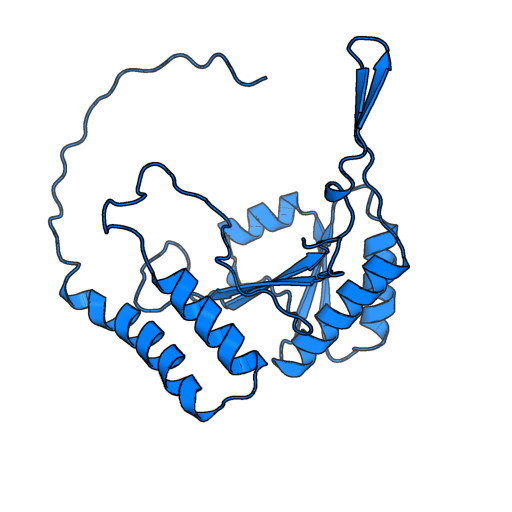U A 1 177 ? -1.916 -0.316 25.320 1.00 55.66 177 LEU A C 1
ATOM 1374 O O . LEU A 1 177 ? -1.994 0.708 24.646 1.00 55.66 177 LEU A O 1
ATOM 1378 N N . CYS A 1 178 ? -1.843 -0.291 26.653 1.00 60.12 178 CYS A N 1
ATOM 1379 C CA . CYS A 1 178 ? -1.772 0.920 27.476 1.00 60.12 178 CYS A CA 1
ATOM 1380 C C . CYS A 1 178 ? -0.661 1.892 27.026 1.00 60.12 178 CYS A C 1
ATOM 1382 O O . CYS A 1 178 ? -0.816 3.108 27.142 1.00 60.12 178 CYS A O 1
ATOM 1384 N N . LEU A 1 179 ? 0.445 1.382 26.469 1.00 64.44 179 LEU A N 1
ATOM 1385 C CA . LEU A 1 179 ? 1.551 2.216 25.995 1.00 64.44 179 LEU A CA 1
ATOM 1386 C C . LEU A 1 179 ? 1.157 3.108 24.814 1.00 64.44 179 LEU A C 1
ATOM 1388 O O . LEU A 1 179 ? 1.636 4.236 24.736 1.00 64.44 179 LEU A O 1
ATOM 1392 N N . ARG A 1 180 ? 0.255 2.652 23.935 1.00 67.25 180 ARG A N 1
ATOM 1393 C CA . ARG A 1 180 ? -0.212 3.460 22.802 1.00 67.25 180 ARG A CA 1
ATOM 1394 C C . ARG A 1 180 ? -0.988 4.682 23.285 1.00 67.25 180 ARG A C 1
ATOM 1396 O O . ARG A 1 180 ? -0.634 5.795 22.913 1.00 67.25 180 ARG A O 1
ATOM 1403 N N . SER A 1 181 ? -1.978 4.471 24.155 1.00 65.62 181 SER A N 1
ATOM 1404 C CA . SER A 1 181 ? -2.763 5.561 24.746 1.00 65.62 181 SER A CA 1
ATOM 1405 C C . SER A 1 181 ? -1.862 6.542 25.491 1.00 65.62 181 SER A C 1
ATOM 1407 O O . SER A 1 181 ? -1.985 7.741 25.301 1.00 65.62 181 SER A O 1
ATOM 1409 N N . ARG A 1 182 ? -0.867 6.046 26.239 1.00 71.00 182 ARG A N 1
ATOM 1410 C CA . ARG A 1 182 ? 0.106 6.904 26.933 1.00 71.00 182 ARG A CA 1
ATOM 1411 C C . ARG A 1 182 ? 0.978 7.740 25.998 1.00 71.00 182 ARG A C 1
ATOM 1413 O O . ARG A 1 182 ? 1.308 8.866 26.351 1.00 71.00 182 ARG A O 1
ATOM 1420 N N . GLU A 1 183 ? 1.401 7.216 24.849 1.00 72.19 183 GLU A N 1
ATOM 1421 C CA . GLU A 1 183 ? 2.194 7.992 23.883 1.00 72.19 183 GLU A CA 1
ATOM 1422 C C . GLU A 1 183 ? 1.338 9.026 23.135 1.00 72.19 183 GLU A C 1
ATOM 1424 O O . GLU A 1 183 ? 1.804 10.141 22.894 1.00 72.19 183 GLU A O 1
ATOM 1429 N N . GLU A 1 184 ? 0.080 8.696 22.827 1.00 69.81 184 GLU A N 1
ATOM 1430 C CA . GLU A 1 184 ? -0.909 9.643 22.292 1.00 69.81 184 GLU A CA 1
ATOM 1431 C C . GLU A 1 184 ? -1.215 10.753 23.322 1.00 69.81 184 GLU A C 1
ATOM 1433 O O . GLU A 1 184 ? -1.139 11.940 22.992 1.00 69.81 184 GLU A O 1
ATOM 1438 N N . ASP A 1 185 ? -1.403 10.391 24.595 1.00 67.81 185 ASP A N 1
ATOM 1439 C CA . ASP A 1 185 ? -1.567 11.319 25.720 1.00 67.81 185 ASP A CA 1
ATOM 1440 C C . ASP A 1 185 ? -0.315 12.170 25.955 1.00 67.81 185 ASP A C 1
ATOM 1442 O O . ASP A 1 185 ? -0.409 13.372 26.187 1.00 67.81 185 ASP A O 1
ATOM 1446 N N . ARG A 1 186 ? 0.895 11.611 25.834 1.00 69.31 186 ARG A N 1
ATOM 1447 C CA . ARG A 1 186 ? 2.128 12.406 25.969 1.00 69.31 186 ARG A CA 1
ATOM 1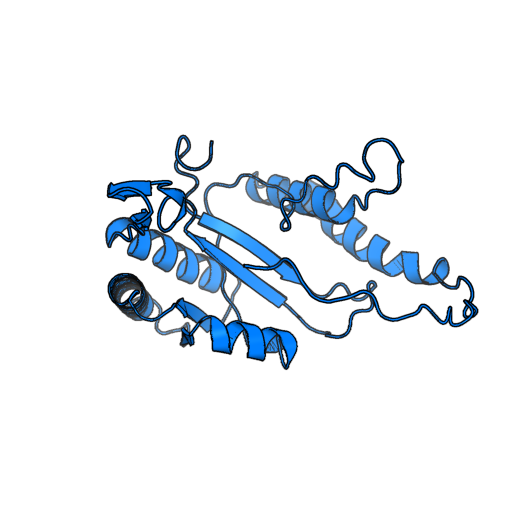448 C C . ARG A 1 186 ? 2.274 13.408 24.824 1.00 69.31 186 ARG A C 1
ATOM 1450 O O . ARG A 1 186 ? 2.739 14.528 25.046 1.00 69.31 186 ARG A O 1
ATOM 1457 N N . ALA A 1 187 ? 1.828 13.051 23.619 1.00 65.62 187 ALA A N 1
ATOM 1458 C CA . ALA A 1 187 ? 1.707 14.007 22.524 1.00 65.62 187 ALA A CA 1
ATOM 1459 C C . ALA A 1 187 ? 0.670 15.108 22.834 1.00 65.62 187 ALA A C 1
ATOM 1461 O O . ALA A 1 187 ? 0.862 16.239 22.389 1.00 65.62 187 ALA A O 1
ATOM 1462 N N . HIS A 1 188 ? -0.375 14.827 23.630 1.00 60.75 188 HIS A N 1
ATOM 1463 C CA . HIS A 1 188 ? -1.301 15.835 24.174 1.00 60.75 188 HIS A CA 1
ATOM 1464 C C . HIS A 1 188 ? -0.679 16.724 25.255 1.00 60.75 188 HIS A C 1
ATOM 1466 O O . HIS A 1 188 ? -0.865 17.941 25.209 1.00 60.75 188 HIS A O 1
ATOM 1472 N N . GLN A 1 189 ? 0.069 16.154 26.202 1.00 57.28 189 GLN A N 1
ATOM 1473 C CA . GLN A 1 189 ? 0.635 16.884 27.343 1.00 57.28 189 GLN A CA 1
ATOM 1474 C C . GLN A 1 189 ? 1.715 17.901 26.940 1.00 57.28 189 GLN A C 1
ATOM 1476 O O . GLN A 1 189 ? 1.804 18.962 27.552 1.00 57.28 189 GLN A O 1
ATOM 1481 N N . ASN A 1 190 ? 2.475 17.654 25.865 1.00 53.94 190 ASN A N 1
ATOM 1482 C CA . ASN A 1 190 ? 3.495 18.594 25.362 1.00 53.94 190 ASN A CA 1
ATOM 1483 C C . ASN A 1 190 ? 2.934 19.962 24.904 1.00 53.94 190 ASN A C 1
ATOM 1485 O O . ASN A 1 190 ? 3.697 20.871 24.574 1.00 53.94 190 ASN A O 1
ATOM 1489 N N . ARG A 1 191 ? 1.608 20.151 24.938 1.00 45.00 191 ARG A N 1
ATOM 1490 C CA . ARG A 1 191 ? 0.920 21.437 24.758 1.00 45.00 191 ARG A CA 1
ATOM 1491 C C . ARG A 1 191 ? 1.350 22.508 25.771 1.00 45.00 191 ARG A C 1
ATOM 1493 O O . ARG A 1 191 ? 1.289 23.685 25.429 1.00 45.00 191 ARG A O 1
ATOM 1500 N N . SER A 1 192 ? 1.780 22.139 26.983 1.00 39.25 192 SER A N 1
ATOM 1501 C CA . SER A 1 192 ? 2.175 23.111 28.019 1.00 39.25 192 SER A CA 1
ATOM 1502 C C . SER A 1 192 ? 3.621 23.611 27.917 1.00 39.25 192 SER A C 1
ATOM 1504 O O . SER A 1 192 ? 3.927 24.650 28.492 1.00 39.25 192 SER A O 1
ATOM 1506 N N . GLU A 1 193 ? 4.497 22.935 27.167 1.00 36.53 193 GLU A N 1
ATOM 1507 C CA . GLU A 1 193 ? 5.914 23.330 27.023 1.00 36.53 193 GLU A CA 1
ATOM 1508 C C . GLU A 1 193 ? 6.225 24.038 25.690 1.00 36.53 193 GLU A C 1
ATOM 1510 O O . GLU A 1 193 ? 7.279 24.651 25.539 1.00 36.53 193 GLU A O 1
ATOM 1515 N N . LEU A 1 194 ? 5.297 24.022 24.725 1.00 35.38 194 LEU A N 1
ATOM 1516 C CA . LEU A 1 194 ? 5.484 24.618 23.392 1.00 35.38 194 LEU A CA 1
ATOM 1517 C C . LEU A 1 194 ? 5.124 26.116 23.295 1.00 35.38 194 LEU A C 1
ATOM 1519 O O . LEU A 1 194 ? 5.130 26.675 22.197 1.00 35.38 194 LEU A O 1
ATOM 1523 N N . HIS A 1 195 ? 4.885 26.807 24.416 1.00 30.53 195 HIS A N 1
ATOM 1524 C CA . HIS A 1 195 ? 4.921 28.275 24.459 1.00 30.53 195 HIS A CA 1
ATOM 1525 C C . HIS A 1 195 ? 6.378 28.773 24.442 1.00 30.53 195 HIS A C 1
ATOM 1527 O O . HIS A 1 195 ? 6.875 29.328 25.416 1.00 30.53 195 HIS A O 1
ATOM 1533 N N . PHE A 1 196 ? 7.071 28.592 23.316 1.00 29.70 196 PHE A N 1
ATOM 1534 C CA . PHE A 1 196 ? 8.363 29.230 23.063 1.00 29.70 196 PHE A CA 1
ATOM 1535 C C . PHE A 1 196 ? 8.238 30.264 21.938 1.00 29.70 196 PHE A C 1
ATOM 1537 O O . PHE A 1 196 ? 8.112 29.930 20.765 1.00 29.70 196 PHE A O 1
ATOM 1544 N N . SER A 1 197 ? 8.268 31.530 22.365 1.00 28.70 197 SER A N 1
ATOM 1545 C CA . SER A 1 197 ? 8.658 32.753 21.650 1.00 28.70 197 SER A CA 1
ATOM 1546 C C . SER A 1 197 ? 8.180 32.932 20.202 1.00 28.70 197 SER A C 1
ATOM 1548 O O . SER A 1 197 ? 8.841 32.556 19.233 1.00 28.70 197 SER A O 1
ATOM 1550 N N . SER A 1 198 ? 7.080 33.665 20.046 1.00 30.70 198 SER A N 1
ATOM 1551 C CA . SER A 1 198 ? 6.732 34.360 18.810 1.00 30.70 198 SER A CA 1
ATOM 1552 C C . SER A 1 198 ? 7.635 35.584 18.599 1.00 30.70 198 SER A C 1
ATOM 1554 O O . SER A 1 198 ? 7.164 36.702 18.738 1.00 30.70 198 SER A O 1
ATOM 1556 N N . HIS A 1 199 ? 8.919 35.402 18.285 1.00 33.56 199 HIS A N 1
ATOM 1557 C CA . HIS A 1 199 ? 9.742 36.425 17.622 1.00 33.56 199 HIS A CA 1
ATOM 1558 C C . HIS A 1 199 ? 10.993 35.787 17.007 1.00 33.56 199 HIS A C 1
ATOM 1560 O O . HIS A 1 199 ? 11.980 35.526 17.689 1.00 33.56 199 HIS A O 1
ATOM 1566 N N . ALA A 1 200 ? 10.966 35.585 15.689 1.00 29.58 200 ALA A N 1
ATOM 1567 C CA . ALA A 1 200 ? 12.166 35.440 14.873 1.00 29.58 200 ALA A CA 1
ATOM 1568 C C . ALA A 1 200 ? 12.093 36.485 13.741 1.00 29.58 200 ALA A C 1
ATOM 1570 O O . ALA A 1 200 ? 11.050 36.578 13.087 1.00 29.58 200 ALA A O 1
ATOM 1571 N N . PRO A 1 201 ? 13.134 37.313 13.530 1.00 29.31 201 PRO A N 1
ATOM 1572 C CA . PRO A 1 201 ? 13.113 38.373 12.529 1.00 29.31 201 PRO A CA 1
ATOM 1573 C C . PRO A 1 201 ? 13.195 37.800 11.109 1.00 29.31 201 PRO A C 1
ATOM 1575 O O . PRO A 1 201 ? 13.898 36.823 10.850 1.00 29.31 201 PRO A O 1
ATOM 1578 N N . LEU A 1 202 ? 12.475 38.436 10.183 1.00 29.84 202 LEU A N 1
ATOM 1579 C CA . LEU A 1 202 ? 12.517 38.151 8.750 1.00 29.84 202 LEU A CA 1
ATOM 1580 C C . LEU A 1 202 ? 13.931 38.420 8.212 1.00 29.84 202 LEU A C 1
ATOM 1582 O O . LEU A 1 202 ? 14.345 39.568 8.070 1.00 29.84 202 LEU A O 1
ATOM 1586 N N . ALA A 1 203 ? 14.674 37.358 7.905 1.00 32.41 203 ALA A N 1
ATOM 1587 C CA . ALA A 1 203 ? 15.936 37.461 7.188 1.00 32.41 203 ALA A CA 1
ATOM 1588 C C . ALA A 1 203 ? 15.656 37.642 5.687 1.00 32.41 203 ALA A C 1
ATOM 1590 O O . ALA A 1 203 ? 15.244 36.707 4.999 1.00 32.41 203 ALA A O 1
ATOM 1591 N N . HIS A 1 204 ? 15.888 38.851 5.174 1.00 32.69 204 HIS A N 1
ATOM 1592 C CA . HIS A 1 204 ? 16.013 39.101 3.740 1.00 32.69 204 HIS A CA 1
ATOM 1593 C C . HIS A 1 204 ? 17.260 38.380 3.202 1.00 32.69 204 HIS A C 1
ATOM 1595 O O . HIS A 1 204 ? 18.385 38.717 3.565 1.00 32.69 204 HIS A O 1
ATOM 1601 N N . GLY A 1 205 ? 17.052 37.387 2.335 1.00 29.89 205 GLY A N 1
ATOM 1602 C CA . GLY A 1 205 ? 18.098 36.669 1.607 1.00 29.89 205 GLY A CA 1
ATOM 1603 C C . GLY A 1 205 ? 17.840 36.729 0.102 1.00 29.89 205 GLY A C 1
ATOM 1604 O O . GLY A 1 205 ? 16.762 36.374 -0.365 1.00 29.89 205 GLY A O 1
ATOM 1605 N N . SER A 1 206 ? 18.835 37.221 -0.626 1.00 28.95 206 SER A N 1
ATOM 1606 C CA . SER A 1 206 ? 18.920 37.446 -2.073 1.00 28.95 206 SER A CA 1
ATOM 1607 C C . SER A 1 206 ? 18.690 36.189 -2.942 1.00 28.95 206 SER A C 1
ATOM 1609 O O . SER A 1 206 ? 18.876 35.063 -2.473 1.00 28.95 206 SER A O 1
ATOM 1611 N N . PRO A 1 207 ? 18.298 36.356 -4.225 1.00 31.02 207 PRO A N 1
ATOM 1612 C CA . PRO A 1 207 ? 17.869 35.253 -5.083 1.00 31.02 207 PRO A CA 1
ATOM 1613 C C . PRO A 1 207 ? 19.054 34.366 -5.484 1.00 31.02 207 PRO A C 1
ATOM 1615 O O . PRO A 1 207 ? 20.001 34.826 -6.123 1.00 31.02 207 PRO A O 1
ATOM 1618 N N . LYS A 1 208 ? 18.996 33.075 -5.133 1.00 37.25 208 LYS A N 1
ATOM 1619 C CA . LYS A 1 208 ? 19.909 32.062 -5.675 1.00 37.25 208 LYS A CA 1
ATOM 1620 C C . LYS A 1 208 ? 19.329 31.468 -6.957 1.00 37.25 208 LYS A C 1
ATOM 1622 O O . LYS A 1 208 ? 18.191 31.016 -7.005 1.00 37.25 208 LYS A O 1
ATOM 1627 N N . ASN A 1 209 ? 20.177 31.537 -7.973 1.00 28.91 209 ASN A N 1
ATOM 1628 C CA . ASN A 1 209 ? 20.011 31.166 -9.367 1.00 28.91 209 ASN A CA 1
ATOM 1629 C C . ASN A 1 209 ? 19.516 29.716 -9.533 1.00 28.91 209 ASN A C 1
ATOM 1631 O O . ASN A 1 209 ? 20.129 28.786 -9.016 1.00 28.91 209 ASN A O 1
ATOM 1635 N N . THR A 1 210 ? 18.421 29.534 -10.270 1.00 40.34 210 THR A N 1
ATOM 1636 C CA . THR A 1 210 ? 17.866 28.239 -10.680 1.00 40.34 210 THR A CA 1
ATOM 1637 C C . THR A 1 210 ? 18.603 27.719 -11.910 1.00 40.34 210 THR A C 1
ATOM 1639 O O . THR A 1 210 ? 18.220 28.035 -13.036 1.00 40.34 210 THR A O 1
ATOM 1642 N N . ARG A 1 211 ? 19.645 26.916 -11.708 1.00 31.47 211 ARG A N 1
ATOM 1643 C CA . ARG A 1 211 ? 20.137 25.930 -12.680 1.00 31.47 211 ARG A CA 1
ATOM 1644 C C . ARG A 1 211 ? 20.608 24.715 -11.885 1.00 31.47 211 ARG A C 1
ATOM 1646 O O . ARG A 1 211 ? 21.120 24.892 -10.788 1.00 31.47 211 ARG A O 1
ATOM 1653 N N . ASP A 1 212 ? 20.367 23.533 -12.440 1.00 32.16 212 ASP A N 1
ATOM 1654 C CA . ASP A 1 212 ? 20.690 22.196 -11.912 1.00 32.16 212 ASP A CA 1
ATOM 1655 C C . ASP A 1 212 ? 19.506 21.464 -11.256 1.00 32.16 212 ASP A C 1
ATOM 1657 O O . ASP A 1 212 ? 19.493 21.122 -10.076 1.00 32.16 212 ASP A O 1
ATOM 1661 N N . ALA A 1 213 ? 18.497 21.203 -12.088 1.00 30.92 213 ALA A N 1
ATOM 1662 C CA . ALA A 1 213 ? 17.625 20.039 -11.974 1.00 30.92 213 ALA A CA 1
ATOM 1663 C C . ALA A 1 213 ? 17.188 19.628 -13.391 1.00 30.92 213 ALA A C 1
ATOM 1665 O O . ALA A 1 213 ? 16.180 20.115 -13.903 1.00 30.92 213 ALA A O 1
ATOM 1666 N N . TRP A 1 214 ? 18.004 18.790 -14.028 1.00 36.03 214 TRP A N 1
ATOM 1667 C CA . TRP A 1 214 ? 17.594 17.863 -15.082 1.00 36.03 214 TRP A CA 1
ATOM 1668 C C . TRP A 1 214 ? 17.965 16.466 -14.601 1.00 36.03 214 TRP A C 1
ATOM 1670 O O . TRP A 1 214 ? 19.083 16.337 -14.049 1.00 36.03 214 TRP A O 1
#